Protein AF-A0A142XTY5-F1 (afdb_monomer_lite)

pLDDT: mean 83.71, std 14.85, range [37.25, 96.56]

Radius of gyration: 30.14 Å; chains: 1; bounding box: 58×38×117 Å

Foldseek 3Di:
DDDDDDDDDDDDDDPPPDDDDFDAKDKDWDAEEEAEAPDKDKTAIDIPAQAKDKDWDPFKDWDQPNNNRMIIIHGGFAKTKMWMWGDDPNRIHDIDIYIYGYHPHDHPPPPVLLVQLVVLLVVADDDPVLLLVLLLLLLVLLLVLLVVLVPPVQFWPVSSVVVSVVSSQVSSVHCRGSVSNVVSLVVVLVVLDPDTTSDPSSSVVSSVSSNVSSVSSVVD

Sequence (220 aa):
MRLVLASFLLLAPTFAAAQDPPAVPTIKLPPPQKTPAGKLGKLKVETTSKYVRWIAPPGLDIDPTDNGRTLYYSGLPGTYELVAYTAAGDVPSEPARTTVTIGDGTPVPVNAIRTKILDALKGATGTPEEKAVWVKDLAALYRAAKKTCADKSLTTTDQLKAKLREAATALLDGDEPLKEVRQVVAGELAALFTGDQLTDANRDAAAALFVKLATILEGM

Secondary structure (DSSP, 8-state):
------------------PPPPPPP-EEPPPPEEE-TTS-EEEE-EESSS-EEEE--TTEEEEEETTTTEEEEEESSEEEEEEEEEEETTEEPPPEEEEEEETT-------HHHHHHHHHHHHS-S-HHHHHHHHHHHHHHHHHHHHHHT-TT--BHHHHHHHHHHHHHHHTTSSSTTHHHHHHHHHHHHHH-SSSB--HHHHHHHHHHHHHHHHHHHT-

Structure (mmCIF, N/CA/C/O backbone):
data_AF-A0A142XTY5-F1
#
_entry.id   AF-A0A142XTY5-F1
#
loop_
_atom_site.group_PDB
_atom_site.id
_atom_site.type_symbol
_atom_site.label_atom_id
_atom_site.label_alt_id
_atom_site.label_comp_id
_atom_site.label_asym_id
_atom_site.label_entity_id
_atom_site.label_seq_id
_atom_site.pdbx_PDB_ins_code
_atom_site.Cartn_x
_atom_site.Cartn_y
_atom_site.Cartn_z
_atom_site.occupancy
_atom_site.B_iso_or_equiv
_atom_site.auth_seq_id
_atom_site.auth_comp_id
_atom_site.auth_asym_id
_atom_site.auth_atom_id
_atom_site.pdbx_PDB_model_num
ATOM 1 N N . MET A 1 1 ? 37.376 -24.789 -94.194 1.00 38.91 1 MET A N 1
ATOM 2 C CA . MET A 1 1 ? 38.281 -24.263 -93.146 1.00 38.91 1 MET A CA 1
ATOM 3 C C . MET A 1 1 ? 37.412 -23.467 -92.173 1.00 38.91 1 MET A C 1
ATOM 5 O O . MET A 1 1 ? 36.815 -22.504 -92.619 1.00 38.91 1 MET A O 1
ATOM 9 N N . ARG A 1 2 ? 36.978 -24.102 -91.067 1.00 37.91 2 ARG A N 1
ATOM 10 C CA . ARG A 1 2 ? 37.208 -23.698 -89.652 1.00 37.91 2 ARG A CA 1
ATOM 11 C C . ARG A 1 2 ? 36.800 -22.237 -89.369 1.00 37.91 2 ARG A C 1
ATOM 13 O O . ARG A 1 2 ? 37.366 -21.344 -89.972 1.00 37.91 2 ARG A O 1
ATOM 20 N N . LEU A 1 3 ? 35.852 -21.944 -88.476 1.00 37.25 3 LEU A N 1
ATOM 21 C CA . LEU A 1 3 ? 35.974 -22.155 -87.027 1.00 37.25 3 LEU A CA 1
ATOM 22 C C . LEU A 1 3 ? 34.581 -22.078 -86.349 1.00 37.25 3 LEU A C 1
ATOM 24 O O . LEU A 1 3 ? 33.854 -21.113 -86.566 1.00 37.25 3 LEU A O 1
ATOM 28 N N . VAL A 1 4 ? 34.222 -23.068 -85.524 1.00 42.31 4 VAL A N 1
ATOM 29 C CA . VAL A 1 4 ? 33.059 -23.029 -84.613 1.00 42.31 4 VAL A CA 1
ATOM 30 C C . VAL A 1 4 ? 33.592 -22.677 -83.226 1.00 42.31 4 VAL A C 1
ATOM 32 O O . VAL A 1 4 ? 34.461 -23.381 -82.713 1.00 42.31 4 VAL A O 1
ATOM 35 N N . LEU A 1 5 ? 33.119 -21.571 -82.650 1.00 43.12 5 LEU A N 1
ATOM 36 C CA . LEU A 1 5 ? 33.527 -21.075 -81.336 1.00 43.12 5 LEU A CA 1
ATOM 37 C C . LEU A 1 5 ? 32.600 -21.680 -80.268 1.00 43.12 5 LEU A C 1
ATOM 39 O O . LEU A 1 5 ? 31.430 -21.317 -80.176 1.00 43.12 5 LEU A O 1
ATOM 43 N N . ALA A 1 6 ? 33.107 -22.644 -79.499 1.00 46.25 6 ALA A N 1
ATOM 44 C CA . ALA A 1 6 ? 32.394 -23.256 -78.384 1.00 46.25 6 ALA A CA 1
ATOM 45 C C . ALA A 1 6 ? 32.617 -22.431 -77.105 1.00 46.25 6 ALA A C 1
ATOM 47 O O . ALA A 1 6 ? 33.705 -22.448 -76.530 1.00 46.25 6 ALA A O 1
ATOM 48 N N . SER A 1 7 ? 31.587 -21.705 -76.666 1.00 53.38 7 SER A N 1
ATOM 49 C CA . SER A 1 7 ? 31.558 -21.033 -75.364 1.00 53.38 7 SER A CA 1
ATOM 50 C C . SER A 1 7 ? 31.342 -22.060 -74.253 1.00 53.38 7 SER A C 1
ATOM 52 O O . SER A 1 7 ? 30.253 -22.606 -74.096 1.00 53.38 7 SER A O 1
ATOM 54 N N . PHE A 1 8 ? 32.398 -22.327 -73.487 1.00 44.47 8 PHE A N 1
ATOM 55 C CA . PHE A 1 8 ? 32.377 -23.177 -72.300 1.00 44.47 8 PHE A CA 1
ATOM 56 C C . PHE A 1 8 ? 31.927 -22.332 -71.096 1.00 44.47 8 PHE A C 1
ATOM 58 O O . PHE A 1 8 ? 32.680 -21.496 -70.597 1.00 44.47 8 PHE A O 1
ATOM 65 N N . LEU A 1 9 ? 30.678 -22.509 -70.657 1.00 48.69 9 LEU A N 1
ATOM 66 C CA . LEU A 1 9 ? 30.134 -21.868 -69.460 1.00 48.69 9 LEU A CA 1
ATOM 67 C C . LEU A 1 9 ? 30.615 -22.653 -68.224 1.00 48.69 9 LEU A C 1
ATOM 69 O O . LEU A 1 9 ? 30.135 -23.752 -67.952 1.00 48.69 9 LEU A O 1
ATOM 73 N N . LEU A 1 10 ? 31.601 -22.116 -67.504 1.00 47.12 10 LEU A N 1
ATOM 74 C CA . LEU A 1 10 ? 32.100 -22.674 -66.243 1.00 47.12 10 LEU A CA 1
ATOM 75 C C . LEU A 1 10 ? 31.077 -22.428 -65.123 1.00 47.12 10 LEU A C 1
ATOM 77 O O . LEU A 1 10 ? 30.910 -21.305 -64.652 1.00 47.12 10 LEU A O 1
ATOM 81 N N . LEU A 1 11 ? 30.397 -23.494 -64.698 1.00 49.03 11 LEU A N 1
ATOM 82 C CA . LEU A 1 11 ? 29.526 -23.516 -63.525 1.00 49.03 11 LEU A CA 1
ATOM 83 C C . LEU A 1 11 ? 30.403 -23.693 -62.271 1.00 49.03 11 LEU A C 1
ATOM 85 O O . LEU A 1 11 ? 30.972 -24.762 -62.058 1.00 49.03 11 LEU A O 1
ATOM 89 N N . ALA A 1 12 ? 30.559 -22.644 -61.462 1.00 46.94 12 ALA A N 1
ATOM 90 C CA . ALA A 1 12 ? 31.274 -22.734 -60.189 1.00 46.94 12 ALA A CA 1
ATOM 91 C C . ALA A 1 12 ? 30.363 -23.338 -59.098 1.00 46.94 12 ALA A C 1
ATOM 93 O O . ALA A 1 12 ? 29.215 -22.904 -58.969 1.00 46.94 12 ALA A O 1
ATOM 94 N N . PRO A 1 13 ? 30.837 -24.302 -58.285 1.00 50.41 13 PRO A N 1
ATOM 95 C CA . PRO A 1 13 ? 30.075 -24.821 -57.157 1.00 50.41 13 PRO A CA 1
ATOM 96 C C . PRO A 1 13 ? 29.997 -23.770 -56.043 1.00 50.41 13 PRO A C 1
ATOM 98 O O . PRO A 1 13 ? 31.011 -23.324 -55.505 1.00 50.41 13 PRO A O 1
ATOM 101 N N . THR A 1 14 ? 28.778 -23.371 -55.686 1.00 55.00 14 THR A N 1
ATOM 102 C CA . THR A 1 14 ? 28.509 -22.544 -54.509 1.00 55.00 14 THR A CA 1
ATOM 103 C C . THR A 1 14 ? 28.712 -23.409 -53.265 1.00 55.00 14 THR A C 1
ATOM 105 O O . THR A 1 14 ? 27.867 -24.233 -52.925 1.00 55.00 14 THR A O 1
ATOM 108 N N . PHE A 1 15 ? 29.854 -23.262 -52.594 1.00 47.50 15 PHE A N 1
ATOM 109 C CA . PHE A 1 15 ? 30.048 -23.832 -51.264 1.00 47.50 15 PHE A CA 1
ATOM 110 C C . PHE A 1 15 ? 29.148 -23.077 -50.279 1.00 47.50 15 PHE A C 1
ATOM 112 O O . PHE A 1 15 ? 29.416 -21.926 -49.936 1.00 47.50 15 PHE A O 1
ATOM 119 N N . ALA A 1 16 ? 28.068 -23.719 -49.836 1.00 46.19 16 ALA A N 1
ATOM 120 C CA . ALA A 1 16 ? 27.336 -23.294 -48.653 1.00 46.19 16 ALA A CA 1
ATOM 121 C C . ALA A 1 16 ? 28.255 -23.511 -47.444 1.00 46.19 16 ALA A C 1
ATOM 123 O O . ALA A 1 16 ? 28.493 -24.647 -47.033 1.00 46.19 16 ALA A O 1
ATOM 124 N N . ALA A 1 17 ? 28.825 -22.428 -46.915 1.00 48.00 17 ALA A N 1
ATOM 125 C CA . ALA A 1 17 ? 29.515 -22.469 -45.636 1.00 48.00 17 ALA A CA 1
ATOM 126 C C . ALA A 1 17 ? 28.516 -22.958 -44.579 1.00 48.00 17 ALA A C 1
ATOM 128 O O . ALA A 1 17 ? 27.485 -22.320 -44.360 1.00 48.00 17 ALA A O 1
ATOM 129 N N . ALA A 1 18 ? 28.801 -24.108 -43.966 1.00 46.88 18 ALA A N 1
ATOM 130 C CA . ALA A 1 18 ? 28.101 -24.554 -42.775 1.00 46.88 18 ALA A CA 1
ATOM 131 C C . ALA A 1 18 ? 28.235 -23.441 -41.728 1.00 46.88 18 ALA A C 1
ATOM 133 O O . ALA A 1 18 ? 29.343 -23.133 -41.292 1.00 46.88 18 ALA A O 1
ATOM 134 N N . GLN A 1 19 ? 27.127 -22.775 -41.401 1.00 48.62 19 GLN A N 1
ATOM 135 C CA . GLN A 1 19 ? 27.104 -21.832 -40.293 1.00 48.62 19 GLN A CA 1
ATOM 136 C C . GLN A 1 19 ? 27.341 -22.641 -39.020 1.00 48.62 19 GLN A C 1
ATOM 138 O O . GLN A 1 19 ? 26.589 -23.578 -38.743 1.00 48.62 19 GLN A O 1
ATOM 143 N N . ASP A 1 20 ? 28.401 -22.307 -38.282 1.00 52.53 20 ASP A N 1
ATOM 144 C CA . ASP A 1 20 ? 28.617 -22.834 -36.938 1.00 52.53 20 ASP A CA 1
ATOM 145 C C . ASP A 1 20 ? 27.315 -22.692 -36.127 1.00 52.53 20 ASP A C 1
ATOM 147 O O . ASP A 1 20 ? 26.636 -21.661 -36.245 1.00 52.53 20 ASP A O 1
ATOM 151 N N . PRO A 1 21 ? 26.924 -23.705 -35.329 1.00 54.22 21 PRO A N 1
ATOM 152 C CA . PRO A 1 21 ? 25.724 -23.619 -34.508 1.00 54.22 21 PRO A CA 1
ATOM 153 C C . PRO A 1 21 ? 25.777 -22.338 -33.659 1.00 54.22 21 PRO A C 1
ATOM 155 O O . PRO A 1 21 ? 26.836 -22.031 -33.099 1.00 54.22 21 PRO A O 1
ATOM 158 N N . PRO A 1 22 ? 24.673 -21.570 -33.572 1.00 56.19 22 PRO A N 1
ATOM 159 C CA . PRO A 1 22 ? 24.669 -20.287 -32.885 1.00 56.19 22 PRO A CA 1
ATOM 160 C C . PRO A 1 22 ? 25.149 -20.484 -31.448 1.00 56.19 22 PRO A C 1
ATOM 162 O O . PRO A 1 22 ? 24.570 -21.257 -30.683 1.00 56.19 22 PRO A O 1
ATOM 165 N N . ALA A 1 23 ? 26.251 -19.818 -31.100 1.00 62.31 23 ALA A N 1
ATOM 166 C CA . ALA A 1 23 ? 26.834 -19.902 -29.772 1.00 62.31 23 ALA A CA 1
ATOM 167 C C . ALA A 1 23 ? 25.786 -19.490 -28.730 1.00 62.31 23 ALA A C 1
ATOM 169 O O . ALA A 1 23 ? 25.234 -18.390 -28.805 1.00 62.31 23 ALA A O 1
ATOM 170 N N . VAL A 1 24 ? 25.514 -20.374 -27.764 1.00 66.56 24 VAL A N 1
ATOM 171 C CA . VAL A 1 24 ? 24.550 -20.114 -26.688 1.00 66.56 24 VAL A CA 1
ATOM 172 C C . VAL A 1 24 ? 24.977 -18.841 -25.946 1.00 66.56 24 VAL A C 1
ATOM 174 O O . VAL A 1 24 ? 26.098 -18.790 -25.425 1.00 66.56 24 VAL A O 1
ATOM 177 N N . PRO A 1 25 ? 24.130 -17.797 -25.898 1.00 76.25 25 PRO A N 1
ATOM 178 C CA . PRO A 1 25 ? 24.492 -16.545 -25.260 1.00 76.25 25 PRO A CA 1
ATOM 179 C C . PRO A 1 25 ? 24.656 -16.744 -23.757 1.00 76.25 25 PRO A C 1
ATOM 181 O O . PRO A 1 25 ? 23.769 -17.242 -23.066 1.00 76.25 25 PRO A O 1
ATOM 184 N N . THR A 1 26 ? 25.804 -16.318 -23.245 1.00 81.88 26 THR A N 1
ATOM 185 C CA . THR A 1 26 ? 26.153 -16.414 -21.827 1.00 81.88 26 THR A CA 1
ATOM 186 C C . THR A 1 26 ? 26.135 -15.039 -21.174 1.00 81.88 26 THR A C 1
ATOM 188 O O . THR A 1 26 ? 26.553 -14.033 -21.761 1.00 81.88 26 THR A O 1
ATOM 191 N N . ILE A 1 27 ? 25.650 -14.998 -19.936 1.00 86.19 27 ILE A N 1
ATOM 192 C CA . ILE A 1 27 ? 25.637 -13.811 -19.087 1.00 86.19 27 ILE A CA 1
ATOM 193 C C . ILE A 1 27 ? 26.136 -14.190 -17.693 1.00 86.19 27 ILE A C 1
ATOM 195 O O . ILE A 1 27 ? 25.648 -15.133 -17.075 1.00 86.19 27 ILE A O 1
ATOM 199 N N . LYS A 1 28 ? 27.144 -13.468 -17.207 1.00 85.81 28 LYS A N 1
ATOM 200 C CA . LYS A 1 28 ? 27.714 -13.626 -15.872 1.00 85.81 28 LYS A CA 1
ATOM 201 C C . LYS A 1 28 ? 27.603 -12.307 -15.133 1.00 85.81 28 LYS A C 1
ATOM 203 O O . LYS A 1 28 ? 28.169 -11.291 -15.545 1.00 85.81 28 LYS A O 1
ATOM 208 N N . LEU A 1 29 ? 26.849 -12.340 -14.043 1.00 85.62 29 LEU A N 1
ATOM 209 C CA . LEU A 1 29 ? 26.719 -11.207 -13.145 1.00 85.62 29 LEU A CA 1
ATOM 210 C C . LEU A 1 29 ? 27.817 -11.244 -12.079 1.00 85.62 29 LEU A C 1
ATOM 212 O O . LEU A 1 29 ? 28.237 -12.328 -11.666 1.00 85.62 29 LEU A O 1
ATOM 216 N N . PRO A 1 30 ? 28.277 -10.072 -11.620 1.00 84.31 30 PRO A N 1
ATOM 217 C CA . PRO A 1 30 ? 29.198 -9.986 -10.498 1.00 84.31 30 PRO A CA 1
ATOM 218 C C . PRO A 1 30 ? 28.531 -10.495 -9.203 1.00 84.31 30 PRO A C 1
ATOM 220 O O . PRO A 1 30 ? 27.295 -10.526 -9.107 1.00 84.31 30 PRO A O 1
ATOM 223 N N . PRO A 1 31 ? 29.339 -10.889 -8.201 1.00 81.56 31 PRO A N 1
ATOM 224 C CA . PRO A 1 31 ? 28.837 -11.341 -6.907 1.00 81.56 31 PRO A CA 1
ATOM 225 C C . PRO A 1 31 ? 28.057 -10.231 -6.180 1.00 81.56 31 PRO A C 1
ATOM 227 O O . PRO A 1 31 ? 28.172 -9.060 -6.552 1.00 81.56 31 PRO A O 1
ATOM 230 N N . PRO A 1 32 ? 27.289 -10.577 -5.127 1.00 82.88 32 PRO A N 1
ATOM 231 C CA . PRO A 1 32 ? 26.496 -9.606 -4.387 1.00 82.88 32 PRO A CA 1
ATOM 232 C C . PRO A 1 32 ? 27.316 -8.395 -3.929 1.00 82.88 32 PRO A C 1
ATOM 234 O O . PRO A 1 32 ? 28.381 -8.548 -3.327 1.00 82.88 32 PRO A O 1
ATOM 237 N N . GLN A 1 33 ? 26.817 -7.189 -4.205 1.00 84.12 33 GLN A N 1
ATOM 238 C CA . GLN A 1 33 ? 27.557 -5.944 -3.991 1.00 84.12 33 GLN A CA 1
ATOM 239 C C . GLN A 1 33 ? 26.891 -5.076 -2.923 1.00 84.12 33 GLN A C 1
ATOM 241 O O . GLN A 1 33 ? 25.678 -4.872 -2.937 1.00 84.12 33 GLN A O 1
ATOM 246 N N . LYS A 1 34 ? 27.697 -4.521 -2.009 1.00 86.50 34 LYS A N 1
ATOM 247 C CA . LYS A 1 34 ? 27.246 -3.535 -1.018 1.00 86.50 34 LYS A CA 1
ATOM 248 C C . LYS A 1 34 ? 27.612 -2.123 -1.481 1.00 86.50 34 LYS A C 1
ATOM 250 O O . LYS A 1 34 ? 28.749 -1.863 -1.867 1.00 86.50 34 LYS A O 1
ATOM 255 N N . THR A 1 35 ? 26.660 -1.203 -1.419 1.00 86.44 35 THR A N 1
ATOM 256 C CA . THR A 1 35 ? 26.824 0.210 -1.775 1.00 86.44 35 THR A CA 1
ATOM 257 C C . THR A 1 35 ? 26.354 1.075 -0.613 1.00 86.44 35 THR A C 1
ATOM 259 O O . THR A 1 35 ? 25.284 0.816 -0.078 1.00 86.44 35 THR A O 1
ATOM 262 N N . PRO A 1 36 ? 27.105 2.100 -0.184 1.00 82.50 36 PRO A N 1
ATOM 263 C CA . PRO A 1 36 ? 26.635 3.009 0.858 1.00 82.50 36 PRO A CA 1
ATOM 264 C C . PRO A 1 36 ? 25.339 3.729 0.461 1.00 82.50 36 PRO A C 1
ATOM 266 O O . PRO A 1 36 ? 25.129 4.045 -0.711 1.00 82.50 36 PRO A O 1
ATOM 269 N N . ALA A 1 37 ? 24.482 4.025 1.440 1.00 80.25 37 ALA A N 1
ATOM 270 C CA . ALA A 1 37 ? 23.273 4.808 1.199 1.00 80.25 37 ALA A CA 1
ATOM 271 C C . ALA A 1 37 ? 23.622 6.198 0.634 1.00 80.25 37 ALA A C 1
ATOM 273 O O . ALA A 1 37 ? 24.596 6.824 1.056 1.00 80.25 37 ALA A O 1
ATOM 274 N N . GLY A 1 38 ? 22.842 6.670 -0.342 1.00 76.62 38 GLY A N 1
ATOM 275 C CA . GLY A 1 38 ? 23.079 7.957 -1.008 1.00 76.62 38 GLY A CA 1
ATOM 276 C C . GLY A 1 38 ? 24.268 7.975 -1.978 1.00 76.62 38 GLY A C 1
ATOM 277 O O . GLY A 1 38 ? 24.668 9.046 -2.433 1.00 76.62 38 GLY A O 1
ATOM 278 N N . LYS A 1 39 ? 24.856 6.816 -2.302 1.00 86.38 39 LYS A N 1
ATOM 279 C CA . LYS A 1 39 ? 25.870 6.678 -3.354 1.00 86.38 39 LYS A CA 1
ATOM 280 C C . LYS A 1 39 ? 25.315 5.895 -4.535 1.00 86.38 39 LYS A C 1
ATOM 282 O O . LYS A 1 39 ? 24.526 4.971 -4.364 1.00 86.38 39 LYS A O 1
ATOM 287 N N . LEU A 1 40 ? 25.773 6.264 -5.728 1.00 88.25 40 LEU A N 1
ATOM 288 C CA . LEU A 1 40 ? 25.471 5.534 -6.950 1.00 88.25 40 LEU A CA 1
ATOM 289 C C . LEU A 1 40 ? 26.283 4.235 -6.974 1.00 88.25 40 LEU A C 1
ATOM 291 O O . LEU A 1 40 ? 27.513 4.255 -6.877 1.00 88.25 40 LEU A O 1
ATOM 295 N N . GLY A 1 41 ? 25.591 3.109 -7.085 1.00 89.50 41 GLY A N 1
ATOM 296 C CA . GLY A 1 41 ? 26.191 1.807 -7.312 1.00 89.50 41 GLY A CA 1
ATOM 297 C C . GLY A 1 41 ? 26.488 1.590 -8.792 1.00 89.50 41 GLY A C 1
ATOM 298 O O . GLY A 1 41 ? 25.833 2.159 -9.664 1.00 89.50 41 GLY A O 1
ATOM 299 N N . LYS A 1 42 ? 27.491 0.760 -9.081 1.00 92.88 42 LYS A N 1
ATOM 300 C CA . LYS A 1 42 ? 27.864 0.361 -10.441 1.00 92.88 42 LYS A CA 1
ATOM 301 C C . LYS A 1 42 ? 28.066 -1.147 -10.486 1.00 92.88 42 LYS A C 1
ATOM 303 O O . LYS A 1 42 ? 28.854 -1.664 -9.698 1.00 92.88 42 LYS A O 1
ATOM 308 N N . LEU A 1 43 ? 27.409 -1.817 -11.427 1.00 91.31 43 LEU A N 1
ATOM 309 C CA . LEU A 1 43 ? 27.640 -3.215 -11.786 1.00 91.31 43 LEU A CA 1
ATOM 310 C C . LEU A 1 43 ? 28.133 -3.289 -13.227 1.00 91.31 43 LEU A C 1
ATOM 312 O O . LEU A 1 43 ? 27.660 -2.559 -14.098 1.00 91.31 43 LEU A O 1
ATOM 316 N N . LYS A 1 44 ? 29.071 -4.197 -13.484 1.00 91.31 44 LYS A N 1
ATOM 317 C CA . LYS A 1 44 ? 29.539 -4.519 -14.830 1.00 91.31 44 LYS A CA 1
ATOM 318 C C . LYS A 1 44 ? 29.317 -6.001 -15.082 1.00 91.31 44 LYS A C 1
ATOM 320 O O . LYS A 1 44 ? 29.671 -6.820 -14.241 1.00 91.31 44 LYS A O 1
ATOM 325 N N . VAL A 1 45 ? 28.727 -6.315 -16.225 1.00 89.94 45 VAL A N 1
ATOM 326 C CA . VAL A 1 45 ? 28.332 -7.669 -16.610 1.00 89.94 45 VAL A CA 1
ATOM 327 C C . VAL A 1 45 ? 29.281 -8.205 -17.660 1.00 89.94 45 VAL A C 1
ATOM 329 O O . VAL A 1 45 ? 29.635 -7.507 -18.611 1.00 89.94 45 VAL A O 1
ATOM 332 N N . GLU A 1 46 ? 29.660 -9.467 -17.504 1.00 87.81 46 GLU A N 1
ATOM 333 C CA . GLU A 1 46 ? 30.379 -10.205 -18.530 1.00 87.81 46 GLU A CA 1
ATOM 334 C C . GLU A 1 46 ? 29.364 -10.950 -19.395 1.00 87.81 46 GLU A C 1
ATOM 336 O O . GLU A 1 46 ? 28.606 -11.793 -18.917 1.00 87.81 46 GLU A O 1
ATOM 341 N N . THR A 1 47 ? 29.320 -10.629 -20.685 1.00 86.56 47 THR A N 1
ATOM 342 C CA . THR A 1 47 ? 28.443 -11.311 -21.635 1.00 86.56 47 THR A CA 1
ATOM 343 C C . THR A 1 47 ? 29.096 -11.424 -23.003 1.00 86.56 47 THR A C 1
ATOM 345 O O . THR A 1 47 ? 29.874 -10.563 -23.416 1.00 86.56 47 THR A O 1
ATOM 348 N N . THR A 1 48 ? 28.748 -12.488 -23.719 1.00 80.62 48 THR A N 1
ATOM 349 C CA . THR A 1 48 ? 29.112 -12.713 -25.125 1.00 80.62 48 THR A CA 1
ATOM 350 C C . THR A 1 48 ? 28.227 -11.933 -26.101 1.00 80.62 48 THR A C 1
ATOM 352 O O . THR A 1 48 ? 28.549 -11.825 -27.281 1.00 80.62 48 THR A O 1
ATOM 355 N N . SER A 1 49 ? 27.133 -11.343 -25.619 1.00 81.81 49 SER A N 1
ATOM 356 C CA . SER A 1 49 ? 26.097 -10.726 -26.448 1.00 81.81 49 SER A CA 1
ATOM 357 C C . SER A 1 49 ? 26.192 -9.200 -26.498 1.00 81.81 49 SER A C 1
ATOM 359 O O . SER A 1 49 ? 26.816 -8.557 -25.649 1.00 81.81 49 SER A O 1
ATOM 361 N N . LYS A 1 50 ? 25.578 -8.590 -27.519 1.00 83.81 50 LYS A N 1
ATOM 362 C CA . LYS A 1 50 ? 25.656 -7.137 -27.762 1.00 83.81 50 LYS A CA 1
ATOM 363 C C . LYS A 1 50 ? 24.815 -6.308 -26.786 1.00 83.81 50 LYS A C 1
ATOM 365 O O . LYS A 1 50 ? 25.229 -5.206 -26.447 1.00 83.81 50 LYS A O 1
ATOM 370 N N . TYR A 1 51 ? 23.680 -6.837 -26.334 1.00 85.75 51 TYR A N 1
ATOM 371 C CA . TYR A 1 51 ? 22.723 -6.121 -25.490 1.00 85.75 51 TYR A CA 1
ATOM 372 C C . TYR A 1 51 ? 22.415 -6.905 -24.223 1.00 85.75 51 TYR A C 1
ATOM 374 O O . TYR A 1 51 ? 22.227 -8.115 -24.281 1.00 85.75 51 TYR A O 1
ATOM 382 N N . VAL A 1 52 ? 22.301 -6.222 -23.092 1.00 90.31 52 VAL A N 1
ATOM 383 C CA . VAL A 1 52 ? 21.805 -6.797 -21.838 1.00 90.31 52 VAL A CA 1
ATOM 384 C C . VAL A 1 52 ? 20.587 -6.002 -21.413 1.00 90.31 52 VAL A C 1
ATOM 386 O O . VAL A 1 52 ? 20.593 -4.771 -21.444 1.00 90.31 52 VAL A O 1
ATOM 389 N N . ARG A 1 53 ? 19.534 -6.702 -21.006 1.00 91.94 53 ARG A N 1
ATOM 390 C CA . ARG A 1 53 ? 18.334 -6.075 -20.471 1.00 91.94 53 ARG A CA 1
ATOM 391 C C . ARG A 1 53 ? 18.182 -6.427 -19.003 1.00 91.94 53 ARG A C 1
ATOM 393 O O . ARG A 1 53 ? 18.406 -7.566 -18.601 1.00 91.94 53 ARG A O 1
ATOM 400 N N . TRP A 1 54 ? 17.804 -5.420 -18.228 1.00 91.50 54 TRP A N 1
ATOM 401 C CA . TRP A 1 54 ? 17.686 -5.500 -16.781 1.00 91.50 54 TRP A CA 1
ATOM 402 C C . TRP A 1 54 ? 16.235 -5.404 -16.342 1.00 91.50 54 TRP A C 1
ATOM 404 O O . TRP A 1 54 ? 15.440 -4.674 -16.937 1.00 91.50 54 TRP A O 1
ATOM 414 N N . ILE A 1 55 ? 15.915 -6.126 -15.276 1.00 88.19 55 ILE A N 1
ATOM 415 C CA . ILE A 1 55 ? 14.681 -5.987 -14.512 1.00 88.19 55 ILE A CA 1
ATOM 416 C C . ILE A 1 55 ? 15.087 -5.627 -13.089 1.00 88.19 55 ILE A C 1
ATOM 418 O O . ILE A 1 55 ? 15.846 -6.360 -12.448 1.00 88.19 55 ILE A O 1
ATOM 422 N N . ALA A 1 56 ? 14.571 -4.494 -12.619 1.00 85.19 56 ALA A N 1
ATOM 423 C CA . ALA A 1 56 ? 14.730 -4.039 -11.251 1.00 85.19 56 ALA A CA 1
ATOM 424 C C . ALA A 1 56 ? 13.414 -4.181 -10.472 1.00 85.19 56 ALA A C 1
ATOM 426 O O . ALA A 1 56 ? 12.332 -4.010 -11.045 1.00 85.19 56 ALA A O 1
ATOM 427 N N . PRO A 1 57 ? 13.492 -4.484 -9.167 1.00 80.19 57 PRO A N 1
ATOM 428 C CA . PRO A 1 57 ? 12.347 -4.459 -8.275 1.00 80.19 57 PRO A CA 1
ATOM 429 C C . PRO A 1 57 ? 11.925 -3.006 -7.991 1.00 80.19 57 PRO A C 1
ATOM 431 O O . PRO A 1 57 ? 12.726 -2.080 -8.138 1.00 80.19 57 PRO A O 1
ATOM 434 N N . PRO A 1 58 ? 10.679 -2.778 -7.546 1.00 74.88 58 PRO A N 1
ATOM 435 C CA . PRO A 1 58 ? 10.211 -1.439 -7.206 1.00 74.88 58 PRO A CA 1
ATOM 436 C C . PRO A 1 58 ? 11.046 -0.814 -6.078 1.00 74.88 58 PRO A C 1
ATOM 438 O O . PRO A 1 58 ? 11.377 -1.473 -5.092 1.00 74.88 58 PRO A O 1
AT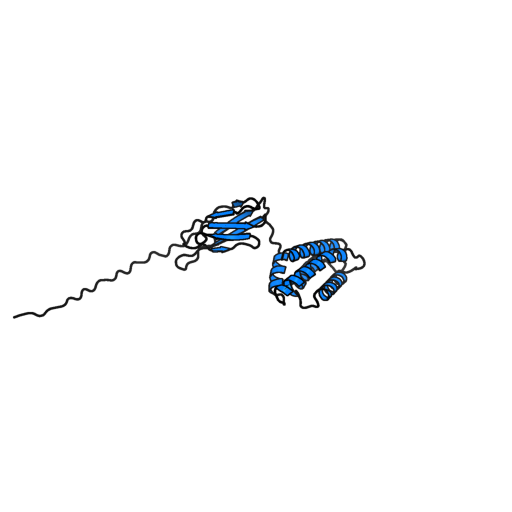OM 441 N N . GLY A 1 59 ? 11.341 0.482 -6.203 1.00 75.56 59 GLY A N 1
ATOM 442 C CA . GLY A 1 59 ? 12.149 1.231 -5.233 1.00 75.56 59 GLY A CA 1
ATOM 443 C C . GLY A 1 59 ? 13.662 1.167 -5.469 1.00 75.56 59 GLY A C 1
ATOM 444 O O . GLY A 1 59 ? 14.412 1.649 -4.618 1.00 75.56 59 GLY A O 1
ATOM 445 N N . LEU A 1 60 ? 14.092 0.587 -6.594 1.00 83.94 60 LEU A N 1
ATOM 446 C CA . LEU A 1 60 ? 15.455 0.665 -7.106 1.00 83.94 60 LEU A CA 1
ATOM 447 C C . LEU A 1 60 ? 15.436 1.320 -8.491 1.00 83.94 60 LEU A C 1
ATOM 449 O O . LEU A 1 60 ? 14.891 0.759 -9.441 1.00 83.94 60 LEU A O 1
ATOM 453 N N . ASP A 1 61 ? 16.060 2.485 -8.599 1.00 88.50 61 ASP A N 1
ATOM 454 C CA . ASP A 1 61 ? 16.279 3.157 -9.872 1.00 88.50 61 ASP A CA 1
ATOM 455 C C . ASP A 1 61 ? 17.502 2.551 -10.556 1.00 88.50 61 ASP A C 1
ATOM 457 O O . ASP A 1 61 ? 18.552 2.357 -9.931 1.00 88.50 61 ASP A O 1
ATOM 461 N N . ILE A 1 62 ? 17.361 2.252 -11.846 1.00 92.00 62 ILE A N 1
ATOM 462 C CA . ILE A 1 62 ? 18.425 1.680 -12.664 1.00 92.00 62 ILE A CA 1
ATOM 463 C C . ILE A 1 62 ? 18.643 2.488 -13.938 1.00 92.00 62 ILE A C 1
ATOM 465 O O . ILE A 1 62 ? 17.693 2.903 -14.596 1.00 92.00 62 ILE A O 1
ATOM 469 N N . ASP A 1 63 ? 19.909 2.649 -14.308 1.00 93.31 63 ASP A N 1
ATOM 470 C CA . ASP A 1 63 ? 20.332 3.297 -15.544 1.00 93.31 63 ASP A CA 1
ATOM 471 C C . ASP A 1 63 ? 21.345 2.400 -16.286 1.00 93.31 63 ASP A C 1
ATOM 473 O O . ASP A 1 63 ? 22.539 2.359 -15.945 1.00 93.31 63 ASP A O 1
ATOM 477 N N . PRO A 1 64 ? 20.872 1.576 -17.240 1.00 92.62 64 PRO A N 1
ATOM 478 C CA . PRO A 1 64 ? 21.729 0.722 -18.048 1.00 92.62 64 PRO A CA 1
ATOM 479 C C . PRO A 1 64 ? 22.460 1.528 -19.133 1.00 92.62 64 PRO A C 1
ATOM 481 O O . PRO A 1 64 ? 21.857 2.139 -20.009 1.00 92.62 64 PRO A O 1
ATOM 484 N N . THR A 1 65 ? 23.787 1.432 -19.141 1.00 92.00 65 THR A N 1
ATOM 485 C CA . THR A 1 65 ? 24.701 2.064 -20.105 1.00 92.00 65 THR A CA 1
ATOM 486 C C . THR A 1 65 ? 25.544 1.007 -20.824 1.00 92.00 65 THR A C 1
ATOM 488 O O . THR A 1 65 ? 25.533 -0.170 -20.454 1.00 92.00 65 THR A O 1
ATOM 491 N N . ASP A 1 66 ? 26.256 1.395 -21.888 1.00 90.81 66 ASP A N 1
ATOM 492 C CA . ASP A 1 66 ? 27.058 0.467 -22.707 1.00 90.81 66 ASP A CA 1
ATOM 493 C C . ASP A 1 66 ? 26.224 -0.732 -23.206 1.00 90.81 66 ASP A C 1
ATOM 495 O O . ASP A 1 66 ? 26.528 -1.898 -22.952 1.00 90.81 66 ASP A O 1
ATOM 499 N N . ASN A 1 67 ? 25.081 -0.435 -23.839 1.00 88.62 67 ASN A N 1
ATOM 500 C CA . ASN A 1 67 ? 24.091 -1.433 -24.273 1.00 88.62 67 ASN A CA 1
ATOM 501 C C . ASN A 1 67 ? 23.604 -2.359 -23.135 1.00 88.62 67 ASN A C 1
ATOM 503 O O . ASN A 1 67 ? 23.272 -3.522 -23.363 1.00 88.62 67 ASN A O 1
ATOM 507 N N . GLY A 1 68 ? 23.588 -1.847 -21.902 1.00 85.94 68 GLY A N 1
ATOM 508 C CA . GLY A 1 68 ? 23.195 -2.565 -20.692 1.00 85.94 68 GLY A CA 1
ATOM 509 C C . GLY A 1 68 ? 24.298 -3.405 -20.052 1.00 85.94 68 GLY A C 1
ATOM 510 O O . GLY A 1 68 ? 24.055 -4.027 -19.021 1.00 85.94 68 GLY A O 1
ATOM 511 N N . ARG A 1 69 ? 25.519 -3.422 -20.597 1.00 89.06 69 ARG A N 1
ATOM 512 C CA . ARG A 1 69 ? 26.655 -4.143 -19.992 1.00 89.06 69 ARG A CA 1
ATOM 513 C C . ARG A 1 69 ? 27.148 -3.492 -18.703 1.00 89.06 69 ARG A C 1
ATOM 515 O O . ARG A 1 69 ? 27.756 -4.164 -17.870 1.00 89.06 69 ARG A O 1
ATOM 522 N N . THR A 1 70 ? 26.884 -2.200 -18.531 1.00 90.94 70 THR A N 1
ATOM 523 C CA . THR A 1 70 ? 27.124 -1.475 -17.283 1.00 90.94 70 THR A CA 1
ATOM 524 C C . THR A 1 70 ? 25.791 -0.998 -16.725 1.00 90.94 70 THR A C 1
ATOM 526 O O . THR A 1 70 ? 25.028 -0.350 -17.429 1.00 90.94 70 THR A O 1
ATOM 529 N N . LEU A 1 71 ? 25.509 -1.295 -15.461 1.00 92.56 71 LEU A N 1
ATOM 530 C CA . LEU A 1 71 ? 24.306 -0.838 -14.772 1.00 92.56 71 LEU A CA 1
ATOM 531 C C . LEU A 1 71 ? 24.699 0.115 -13.653 1.00 92.56 71 LEU A C 1
ATOM 533 O O . LEU A 1 71 ? 25.440 -0.270 -12.745 1.00 92.56 71 LEU A O 1
ATOM 537 N N . TYR A 1 72 ? 24.174 1.331 -13.697 1.00 93.12 72 TYR A N 1
ATOM 538 C CA . TYR A 1 72 ? 24.169 2.213 -12.541 1.00 93.12 72 TYR A CA 1
ATOM 539 C C . TYR A 1 72 ? 22.868 2.022 -11.772 1.00 93.12 72 TYR A C 1
ATOM 541 O O . TYR A 1 72 ? 21.817 1.822 -12.377 1.00 93.12 72 TYR A O 1
ATOM 549 N N . TYR A 1 73 ? 22.942 2.034 -10.445 1.00 91.88 73 TYR A N 1
ATOM 550 C CA . TYR A 1 73 ? 21.762 1.865 -9.604 1.00 91.88 73 TYR A CA 1
ATOM 551 C C . TYR A 1 73 ? 21.809 2.764 -8.374 1.00 91.88 73 TYR A C 1
ATOM 553 O O . TYR A 1 73 ? 22.867 3.004 -7.786 1.00 91.88 73 TYR A O 1
ATOM 561 N N . SER A 1 74 ? 20.641 3.235 -7.965 1.00 89.56 74 SER A N 1
ATOM 562 C CA . SER A 1 74 ? 20.432 3.982 -6.730 1.00 89.56 74 SER A CA 1
ATOM 563 C C . SER A 1 74 ? 19.054 3.673 -6.173 1.00 89.56 74 SER A C 1
ATOM 565 O O . SER A 1 74 ? 18.137 3.331 -6.908 1.00 89.56 74 SER A O 1
ATOM 567 N N . GLY A 1 75 ? 18.892 3.784 -4.865 1.00 84.50 75 GLY A N 1
ATOM 568 C CA . GLY A 1 75 ? 17.622 3.486 -4.227 1.00 84.50 75 GLY A CA 1
ATOM 569 C C . GLY A 1 75 ? 17.682 3.732 -2.734 1.00 84.50 75 GLY A C 1
ATOM 570 O O . GLY A 1 75 ? 18.698 4.184 -2.192 1.00 84.50 75 GLY A O 1
ATOM 571 N N . LEU A 1 76 ? 16.573 3.428 -2.072 1.00 81.31 76 LEU A N 1
ATOM 572 C CA . LEU A 1 76 ? 16.502 3.464 -0.618 1.00 81.31 76 LEU A CA 1
ATOM 573 C C . LEU A 1 76 ? 17.429 2.395 -0.005 1.00 81.31 76 LEU A C 1
ATOM 575 O O . LEU A 1 76 ? 17.805 1.434 -0.675 1.00 81.31 76 LEU A O 1
ATOM 579 N N . PRO A 1 77 ? 17.832 2.539 1.269 1.00 80.94 77 PRO A N 1
ATOM 580 C CA . PRO A 1 77 ? 18.558 1.480 1.957 1.00 80.94 77 PRO A CA 1
ATOM 581 C C . PRO A 1 77 ? 17.756 0.171 1.967 1.00 80.94 77 PRO A C 1
ATOM 583 O O . PRO A 1 77 ? 16.588 0.158 2.354 1.00 80.94 77 PRO A O 1
ATOM 586 N N . GLY A 1 78 ? 18.383 -0.928 1.547 1.00 77.69 78 GLY A N 1
ATOM 587 C CA . GLY A 1 78 ? 17.716 -2.216 1.382 1.00 77.69 78 GLY A CA 1
ATOM 588 C C . GLY A 1 78 ? 18.493 -3.204 0.521 1.00 77.69 78 GLY A C 1
ATOM 589 O O . GLY A 1 78 ? 19.495 -2.858 -0.104 1.00 77.69 78 GLY A O 1
ATOM 590 N N . THR A 1 79 ? 18.024 -4.448 0.499 1.00 82.81 79 THR A N 1
ATOM 591 C CA . THR A 1 79 ? 18.548 -5.511 -0.368 1.00 82.81 79 THR A CA 1
ATOM 592 C C . THR A 1 79 ? 17.606 -5.722 -1.546 1.00 82.81 79 THR A C 1
ATOM 594 O O . THR A 1 79 ? 16.415 -5.955 -1.346 1.00 82.81 79 THR A O 1
ATOM 597 N N . TYR A 1 80 ? 18.147 -5.667 -2.759 1.00 85.81 80 TYR A N 1
ATOM 598 C CA . TYR A 1 80 ? 17.402 -5.757 -4.008 1.00 85.81 80 TYR A CA 1
ATOM 599 C C . TYR A 1 80 ? 17.960 -6.877 -4.885 1.00 85.81 80 TYR A C 1
ATOM 601 O O . TYR A 1 80 ? 19.174 -6.981 -5.059 1.00 85.81 80 TYR A O 1
ATOM 609 N N . GLU A 1 81 ? 17.079 -7.695 -5.457 1.00 86.81 81 GLU A N 1
ATOM 610 C CA . GLU A 1 81 ? 17.438 -8.703 -6.458 1.00 86.81 81 GLU A CA 1
ATOM 611 C C . GLU A 1 81 ? 17.322 -8.091 -7.855 1.00 86.81 81 GLU A C 1
ATOM 613 O O . GLU A 1 81 ? 16.252 -7.645 -8.258 1.00 86.81 81 GLU A O 1
ATOM 618 N N . LEU A 1 82 ? 18.422 -8.074 -8.596 1.00 88.25 82 LEU A N 1
ATOM 619 C CA . LEU A 1 82 ? 18.485 -7.653 -9.987 1.00 88.25 82 LEU A CA 1
ATOM 620 C C . LEU A 1 82 ? 18.521 -8.880 -10.890 1.00 88.25 82 LEU A C 1
ATOM 622 O O . LEU A 1 82 ? 19.2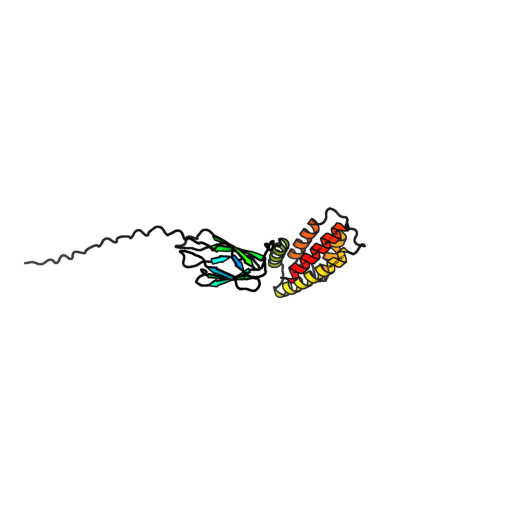91 -9.814 -10.653 1.00 88.25 82 LEU A O 1
ATOM 626 N N . VAL A 1 83 ? 17.735 -8.841 -11.963 1.00 88.56 83 VAL A N 1
ATOM 627 C CA . VAL A 1 83 ? 17.722 -9.891 -12.985 1.00 88.56 83 VAL A CA 1
ATOM 628 C C . VAL A 1 83 ? 18.209 -9.310 -14.303 1.00 88.56 83 VAL A C 1
ATOM 630 O O . VAL A 1 83 ? 17.740 -8.254 -14.732 1.00 88.56 83 VAL A O 1
ATOM 633 N N . ALA A 1 84 ? 19.131 -10.008 -14.957 1.00 91.50 84 ALA A N 1
ATOM 634 C CA . ALA A 1 84 ? 19.638 -9.651 -16.270 1.00 91.50 84 ALA A CA 1
ATOM 635 C C . ALA A 1 84 ? 19.465 -10.810 -17.249 1.00 91.50 84 ALA A C 1
ATOM 637 O O . ALA A 1 84 ? 19.689 -11.972 -16.909 1.00 91.50 84 ALA A O 1
ATOM 638 N N . TYR A 1 85 ? 19.106 -10.484 -18.483 1.00 90.06 85 TYR A N 1
ATOM 639 C CA . TYR A 1 85 ? 19.045 -11.436 -19.587 1.00 90.06 85 TYR A CA 1
ATOM 640 C C . TYR A 1 85 ? 19.633 -10.818 -20.847 1.00 90.06 85 TYR A C 1
ATOM 642 O O . TYR A 1 85 ? 19.715 -9.595 -21.006 1.00 90.06 85 TYR A O 1
ATOM 650 N N . THR A 1 86 ? 20.061 -11.683 -21.753 1.00 89.88 86 THR A N 1
ATOM 651 C CA . THR A 1 86 ? 20.594 -11.292 -23.050 1.00 89.88 86 THR A CA 1
ATOM 652 C C . THR A 1 86 ? 20.071 -12.223 -24.144 1.00 89.88 86 THR A C 1
ATOM 654 O O . THR A 1 86 ? 19.362 -13.181 -23.854 1.00 89.88 86 THR A O 1
ATOM 657 N N . ALA A 1 87 ? 20.366 -11.920 -25.403 1.00 85.31 87 ALA A N 1
ATOM 658 C CA . ALA A 1 87 ? 20.023 -12.761 -26.539 1.00 85.31 87 ALA A CA 1
ATOM 659 C C . ALA A 1 87 ? 21.100 -12.656 -27.627 1.00 85.31 87 ALA A C 1
ATOM 661 O O . ALA A 1 87 ? 21.649 -11.574 -27.867 1.00 85.31 87 ALA A O 1
ATOM 662 N N . ALA A 1 88 ? 21.362 -13.770 -28.309 1.00 82.12 88 ALA A N 1
ATOM 663 C CA . ALA A 1 88 ? 22.205 -13.842 -29.498 1.00 82.12 88 ALA A CA 1
ATOM 664 C C . ALA A 1 88 ? 21.544 -14.755 -30.535 1.00 82.12 88 ALA A C 1
ATOM 666 O O . ALA A 1 88 ? 21.068 -15.830 -30.185 1.00 82.12 88 ALA A O 1
ATOM 667 N N . GLY A 1 89 ? 21.508 -14.318 -31.800 1.00 73.25 89 GLY A N 1
ATOM 668 C CA . GLY A 1 89 ? 20.932 -15.105 -32.899 1.00 73.25 89 GLY A CA 1
ATOM 669 C C . GLY A 1 89 ? 19.497 -15.572 -32.633 1.00 73.25 89 GLY A C 1
ATOM 670 O O . GLY A 1 89 ? 19.202 -16.742 -32.838 1.00 73.25 89 GLY A O 1
ATOM 671 N N . ASP A 1 90 ? 18.649 -14.681 -32.106 1.00 72.81 90 ASP A N 1
ATOM 672 C CA . ASP A 1 90 ? 17.242 -14.935 -31.742 1.00 72.81 90 ASP A CA 1
ATOM 673 C C . ASP A 1 90 ? 17.004 -15.979 -30.633 1.00 72.81 90 ASP A C 1
ATOM 675 O O . ASP A 1 90 ? 15.862 -16.325 -30.329 1.00 72.81 90 ASP A O 1
ATOM 679 N N . VAL A 1 91 ? 18.065 -16.421 -29.950 1.00 79.62 91 VAL A N 1
ATOM 680 C CA . VAL A 1 91 ? 17.984 -17.295 -28.774 1.00 79.62 91 VAL A CA 1
ATOM 681 C C . VAL A 1 91 ? 18.218 -16.462 -27.506 1.00 79.62 91 VAL A C 1
ATOM 683 O O . VAL A 1 91 ? 19.265 -15.819 -27.393 1.00 79.62 91 VAL A O 1
ATOM 686 N N . PRO A 1 92 ? 17.280 -16.426 -26.540 1.00 82.00 92 PRO A N 1
ATOM 687 C CA . PRO A 1 92 ? 17.503 -15.778 -25.250 1.00 82.00 92 PRO A CA 1
ATOM 688 C C . PRO A 1 92 ? 18.432 -16.612 -24.355 1.00 82.00 92 PRO A C 1
ATOM 690 O O . PRO A 1 92 ? 18.425 -17.841 -24.401 1.00 82.00 92 PRO A O 1
ATOM 693 N N . SER A 1 93 ? 19.216 -15.944 -23.510 1.00 85.50 93 SER A N 1
ATOM 694 C CA . SER A 1 93 ? 20.009 -16.588 -22.461 1.00 85.50 93 SER A CA 1
ATOM 695 C C . SER A 1 93 ? 19.142 -16.981 -21.268 1.00 85.50 93 SER A C 1
ATOM 697 O O . SER A 1 93 ? 18.071 -16.413 -21.040 1.00 85.50 93 SER A O 1
ATOM 699 N N . GLU A 1 94 ? 19.670 -17.861 -20.419 1.00 82.88 94 GLU A N 1
ATOM 700 C CA . GLU A 1 94 ? 19.126 -18.024 -19.073 1.00 82.88 94 GLU A CA 1
ATOM 701 C C . GLU A 1 94 ? 19.232 -16.706 -18.277 1.00 82.88 94 GLU A C 1
ATOM 703 O O . GLU A 1 94 ? 20.192 -15.942 -18.465 1.00 82.88 94 GLU A O 1
ATOM 708 N N . PRO A 1 95 ? 18.249 -16.401 -17.410 1.00 86.31 95 PRO A N 1
ATOM 709 C CA . PRO A 1 95 ? 18.275 -15.202 -16.589 1.00 86.31 95 PRO A CA 1
ATOM 710 C C . PRO A 1 95 ? 19.335 -15.334 -15.494 1.00 86.31 95 PRO A C 1
ATOM 712 O O . PRO A 1 95 ? 19.258 -16.217 -14.639 1.00 86.31 95 PRO A O 1
ATOM 715 N N . ALA A 1 96 ? 20.291 -14.410 -15.471 1.00 85.69 96 ALA A N 1
ATOM 716 C CA . ALA A 1 96 ? 21.226 -14.292 -14.365 1.00 85.69 96 ALA A CA 1
ATOM 717 C C . ALA A 1 96 ? 20.645 -13.378 -13.282 1.00 85.69 96 ALA A C 1
ATOM 719 O O . ALA A 1 96 ? 20.008 -12.365 -13.577 1.00 85.69 96 ALA A O 1
ATOM 720 N N . ARG A 1 97 ? 20.878 -13.736 -12.018 1.00 86.75 97 ARG A N 1
ATOM 721 C CA . ARG A 1 97 ? 20.390 -13.007 -10.842 1.00 86.75 97 ARG A CA 1
ATOM 722 C C . ARG A 1 97 ? 21.568 -12.551 -9.993 1.00 86.75 97 ARG A C 1
ATOM 724 O O . ARG A 1 97 ? 22.525 -13.302 -9.815 1.00 86.75 97 ARG A O 1
ATOM 731 N N . THR A 1 98 ? 21.509 -11.331 -9.480 1.00 86.25 98 THR A N 1
ATOM 732 C CA . THR A 1 98 ? 22.468 -10.826 -8.493 1.00 86.25 98 THR A CA 1
ATOM 733 C C . THR A 1 98 ? 21.755 -9.969 -7.463 1.00 86.25 98 THR A C 1
ATOM 735 O O . THR A 1 98 ? 20.643 -9.499 -7.694 1.00 86.25 98 THR A O 1
ATOM 738 N N . THR A 1 99 ? 22.398 -9.759 -6.324 1.00 87.12 99 THR A N 1
ATOM 739 C CA . THR A 1 99 ? 21.815 -9.027 -5.204 1.00 87.12 99 THR A CA 1
ATOM 740 C C . THR A 1 99 ? 22.650 -7.793 -4.909 1.00 87.12 99 THR A C 1
ATOM 742 O O . THR A 1 99 ? 23.866 -7.886 -4.740 1.00 87.12 99 THR A O 1
ATOM 745 N N . VAL A 1 100 ? 22.006 -6.634 -4.806 1.00 88.25 100 VAL A N 1
ATOM 746 C CA . VAL A 1 100 ? 22.651 -5.390 -4.375 1.00 88.25 100 VAL A CA 1
ATOM 747 C C . VAL A 1 100 ? 22.078 -4.934 -3.045 1.00 88.25 100 VAL A C 1
ATOM 749 O O . VAL A 1 100 ? 20.865 -4.881 -2.860 1.00 88.25 100 VAL A O 1
ATOM 752 N N . THR A 1 101 ? 22.959 -4.595 -2.111 1.00 85.19 101 THR A N 1
ATOM 753 C CA . THR A 1 101 ? 22.585 -4.058 -0.802 1.00 85.19 101 THR A CA 1
ATOM 754 C C . THR A 1 101 ? 22.985 -2.594 -0.733 1.00 85.19 101 THR A C 1
ATOM 756 O O . THR A 1 101 ? 24.167 -2.271 -0.822 1.00 85.19 101 THR A O 1
ATOM 759 N N . ILE A 1 102 ? 22.011 -1.706 -0.554 1.00 86.75 102 ILE A N 1
ATOM 760 C CA . ILE A 1 102 ? 22.223 -0.273 -0.352 1.00 86.75 102 ILE A CA 1
ATOM 761 C C . ILE A 1 102 ? 22.163 0.035 1.153 1.00 86.75 102 ILE A C 1
ATOM 763 O O . ILE A 1 102 ? 21.217 -0.349 1.838 1.00 86.75 102 ILE A O 1
ATOM 767 N N . GLY A 1 103 ? 23.171 0.730 1.682 1.00 80.19 103 GLY A N 1
ATOM 768 C CA . GLY A 1 103 ? 23.334 1.003 3.113 1.00 80.19 103 GLY A CA 1
ATOM 769 C C . GLY A 1 103 ? 23.668 -0.252 3.923 1.00 80.19 103 GLY A C 1
ATOM 770 O O . GLY A 1 103 ? 24.288 -1.184 3.415 1.00 80.19 103 GLY A O 1
ATOM 771 N N . ASP A 1 104 ? 23.242 -0.297 5.184 1.00 69.31 104 ASP A N 1
ATOM 772 C CA . ASP A 1 104 ? 23.429 -1.445 6.089 1.00 69.31 104 ASP A CA 1
ATOM 773 C C . ASP A 1 104 ? 22.309 -2.493 5.978 1.00 69.31 104 ASP A C 1
ATOM 775 O O . ASP A 1 104 ? 22.000 -3.199 6.933 1.00 69.31 104 ASP A O 1
ATOM 779 N N . GLY A 1 105 ? 21.702 -2.578 4.789 1.00 52.66 105 GLY A N 1
ATOM 780 C CA . GLY A 1 105 ? 20.433 -3.246 4.524 1.00 52.66 105 GLY A CA 1
ATOM 781 C C . GLY A 1 105 ? 20.321 -4.665 5.076 1.00 52.66 105 GLY A C 1
ATOM 782 O O . GLY A 1 105 ? 20.928 -5.606 4.568 1.00 52.66 105 GLY A O 1
ATOM 783 N N . THR A 1 106 ? 19.440 -4.813 6.063 1.00 46.41 106 THR A N 1
ATOM 784 C CA . THR A 1 106 ? 18.528 -5.958 6.121 1.00 46.41 106 THR A CA 1
ATOM 785 C C . THR A 1 106 ? 17.586 -5.858 4.907 1.00 46.41 106 THR A C 1
ATOM 787 O O . THR A 1 106 ? 17.264 -4.738 4.493 1.00 46.41 106 THR A O 1
ATOM 790 N N . PRO A 1 107 ? 17.145 -6.975 4.298 1.00 46.78 107 PRO A N 1
ATOM 791 C CA . PRO A 1 107 ? 16.225 -6.924 3.166 1.00 46.78 107 PRO A CA 1
ATOM 792 C C . PRO A 1 107 ? 14.983 -6.125 3.550 1.00 46.78 107 PRO A C 1
ATOM 794 O O . PRO A 1 107 ? 14.415 -6.392 4.606 1.00 46.78 107 PRO A O 1
ATOM 797 N N . VAL A 1 108 ? 14.552 -5.164 2.723 1.00 48.75 108 VAL A N 1
ATOM 798 C CA . VAL A 1 108 ? 13.230 -4.554 2.907 1.00 48.75 108 VAL A CA 1
ATOM 799 C C . VAL A 1 108 ? 12.238 -5.647 2.524 1.00 48.75 108 VAL A C 1
ATOM 801 O O . VAL A 1 108 ? 12.195 -6.024 1.350 1.00 48.75 108 VAL A O 1
ATOM 804 N N . PRO A 1 109 ? 11.469 -6.218 3.466 1.00 50.09 109 PRO A N 1
ATOM 805 C CA . PRO A 1 109 ? 10.482 -7.220 3.111 1.00 50.09 109 PRO A CA 1
ATOM 806 C C . PRO A 1 109 ? 9.498 -6.565 2.143 1.00 50.09 109 PRO A C 1
ATOM 808 O O . PRO A 1 109 ? 9.018 -5.460 2.416 1.00 50.09 109 PRO A O 1
ATOM 811 N N . VAL A 1 110 ? 9.193 -7.224 1.020 1.00 54.53 110 VAL A N 1
ATOM 812 C CA . VAL A 1 110 ? 8.094 -6.798 0.145 1.00 54.53 110 VAL A CA 1
ATOM 813 C C . VAL A 1 110 ? 6.858 -6.705 1.030 1.00 54.53 110 VAL A C 1
ATOM 815 O O . VAL A 1 110 ? 6.352 -7.711 1.527 1.00 54.53 110 VAL A O 1
ATOM 818 N N . ASN A 1 111 ? 6.407 -5.483 1.308 1.00 70.25 111 ASN A N 1
ATOM 819 C CA . ASN A 1 111 ? 5.222 -5.283 2.118 1.00 70.25 111 ASN A CA 1
ATOM 820 C C . ASN A 1 111 ? 4.038 -5.738 1.266 1.00 70.25 111 ASN A C 1
ATOM 822 O O . ASN A 1 111 ? 3.565 -4.980 0.424 1.00 70.25 111 ASN A O 1
ATOM 826 N N . ALA A 1 112 ? 3.593 -6.981 1.460 1.00 81.44 112 ALA A N 1
ATOM 827 C CA . ALA A 1 112 ? 2.542 -7.601 0.656 1.00 81.44 112 ALA A CA 1
ATOM 828 C C . ALA A 1 112 ? 1.283 -6.722 0.567 1.00 81.44 112 ALA A C 1
ATOM 830 O O . ALA A 1 112 ? 0.648 -6.660 -0.481 1.00 81.44 112 ALA A O 1
ATOM 831 N N . ILE A 1 113 ? 0.974 -5.970 1.631 1.00 86.38 113 ILE A N 1
ATOM 832 C CA . ILE A 1 113 ? -0.137 -5.010 1.657 1.00 86.38 113 ILE A CA 1
ATOM 833 C C . ILE A 1 113 ? 0.111 -3.851 0.680 1.00 86.38 113 ILE A C 1
ATOM 835 O O . ILE A 1 113 ? -0.794 -3.476 -0.057 1.00 86.38 113 ILE A O 1
ATOM 839 N N . ARG A 1 114 ? 1.338 -3.313 0.606 1.00 88.69 114 ARG A N 1
ATOM 840 C CA . ARG A 1 114 ? 1.694 -2.261 -0.364 1.00 88.69 114 ARG A CA 1
ATOM 841 C C . ARG A 1 114 ? 1.500 -2.745 -1.796 1.00 88.69 114 ARG A C 1
ATOM 843 O O . ARG A 1 114 ? 0.917 -2.018 -2.590 1.00 88.69 114 ARG A O 1
ATOM 850 N N . THR A 1 115 ? 1.945 -3.961 -2.110 1.00 87.31 115 THR A N 1
ATOM 851 C CA . THR A 1 115 ? 1.758 -4.548 -3.444 1.00 87.31 115 THR A CA 1
ATOM 852 C C . THR A 1 115 ? 0.275 -4.691 -3.781 1.00 87.31 115 THR A C 1
ATOM 854 O O . THR A 1 115 ? -0.152 -4.200 -4.821 1.00 87.31 115 THR A O 1
ATOM 857 N N . LYS A 1 116 ? -0.533 -5.249 -2.866 1.00 90.06 116 LYS A N 1
ATOM 858 C CA . LYS A 1 116 ? -1.989 -5.370 -3.055 1.00 90.06 116 LYS A CA 1
ATOM 859 C C . LYS A 1 116 ? -2.663 -4.017 -3.303 1.00 90.06 116 LYS A C 1
ATOM 861 O O . LYS A 1 116 ? -3.517 -3.923 -4.176 1.00 90.06 116 LYS A O 1
ATOM 866 N N . ILE A 1 117 ? -2.285 -2.972 -2.562 1.00 93.56 117 ILE A N 1
ATOM 867 C CA . ILE A 1 117 ? -2.865 -1.631 -2.737 1.00 93.56 117 ILE A CA 1
ATOM 868 C C . ILE A 1 117 ? -2.436 -1.015 -4.071 1.00 93.56 117 ILE A C 1
ATOM 870 O O . ILE A 1 117 ? -3.274 -0.436 -4.753 1.00 93.56 117 ILE A O 1
ATOM 874 N N . LEU A 1 118 ? -1.169 -1.160 -4.474 1.00 90.75 118 LEU A N 1
ATOM 875 C CA . LEU A 1 118 ? -0.701 -0.671 -5.775 1.00 90.75 118 LEU A CA 1
ATOM 876 C C . LEU A 1 118 ? -1.453 -1.337 -6.929 1.00 90.75 118 LEU A C 1
ATOM 878 O O . LEU A 1 118 ? -1.836 -0.663 -7.883 1.00 90.75 118 LEU A O 1
ATOM 882 N N . ASP A 1 119 ? -1.688 -2.644 -6.845 1.00 90.38 119 ASP A N 1
ATOM 883 C CA . ASP A 1 119 ? -2.449 -3.362 -7.864 1.00 90.38 119 ASP A CA 1
ATOM 884 C C . ASP A 1 119 ? -3.931 -2.963 -7.857 1.00 90.38 119 ASP A C 1
ATOM 886 O O . ASP A 1 119 ? -4.506 -2.733 -8.921 1.00 90.38 119 ASP A O 1
ATOM 890 N N . ALA A 1 120 ? -4.528 -2.762 -6.680 1.00 93.62 120 ALA A N 1
ATOM 891 C CA . ALA A 1 120 ? -5.890 -2.249 -6.556 1.00 93.62 120 ALA A CA 1
ATOM 892 C C . ALA A 1 120 ? -6.043 -0.822 -7.116 1.00 93.62 120 ALA A C 1
ATOM 894 O O . ALA A 1 120 ? -7.035 -0.522 -7.774 1.00 93.62 120 ALA A O 1
ATOM 895 N N . LEU A 1 121 ? -5.050 0.054 -6.930 1.00 93.56 121 LEU A N 1
ATOM 896 C CA . LEU A 1 121 ? -5.084 1.431 -7.436 1.00 93.56 121 LEU A CA 1
ATOM 897 C C . LEU A 1 121 ? -5.061 1.493 -8.974 1.00 93.56 121 LEU A C 1
ATOM 899 O O . LEU A 1 121 ? -5.689 2.371 -9.577 1.00 93.56 121 LEU A O 1
ATOM 903 N N . LYS A 1 122 ? -4.377 0.539 -9.622 1.00 90.75 122 LYS A N 1
ATOM 904 C CA . LYS A 1 122 ? -4.406 0.389 -11.087 1.00 90.75 122 LYS A CA 1
ATOM 905 C C . LYS A 1 122 ? -5.810 0.039 -11.583 1.00 90.75 122 LYS A C 1
ATOM 907 O O . LYS A 1 122 ? -6.215 0.558 -12.617 1.00 90.75 122 LYS A O 1
ATOM 912 N N . GLY A 1 123 ? -6.530 -0.809 -10.844 1.00 88.56 123 GLY A N 1
ATOM 913 C CA . GLY A 1 123 ? -7.902 -1.222 -11.158 1.00 88.56 123 GLY A CA 1
ATOM 914 C C . GLY A 1 123 ? -8.983 -0.204 -10.782 1.00 88.56 123 GLY A C 1
ATOM 915 O O . GLY A 1 123 ? -10.079 -0.279 -11.325 1.00 88.56 123 GLY A O 1
ATOM 916 N N . ALA A 1 124 ? -8.675 0.749 -9.897 1.00 91.56 124 ALA A N 1
ATOM 917 C CA . ALA A 1 124 ? -9.635 1.751 -9.447 1.00 91.56 124 ALA A CA 1
ATOM 918 C C . ALA A 1 124 ? -10.132 2.658 -10.583 1.00 91.56 124 ALA A C 1
ATOM 920 O O . ALA A 1 124 ? -9.408 2.944 -11.541 1.00 91.56 124 ALA A O 1
ATOM 921 N N . THR A 1 125 ? -11.356 3.156 -10.449 1.00 90.94 125 THR A N 1
ATOM 922 C CA . THR A 1 125 ? -11.945 4.162 -11.345 1.00 90.94 125 THR A CA 1
ATOM 923 C C . THR A 1 125 ? -11.309 5.547 -11.134 1.00 90.94 125 THR A C 1
ATOM 925 O O . THR A 1 125 ? -10.512 5.729 -10.213 1.00 90.94 125 THR A O 1
ATOM 928 N N . GLY A 1 126 ? -11.621 6.514 -12.005 1.00 91.25 126 GLY A N 1
ATOM 929 C CA . GLY A 1 126 ? -11.141 7.904 -11.925 1.00 91.25 126 GLY A CA 1
ATOM 930 C C . GLY A 1 126 ? -9.839 8.194 -12.683 1.00 91.25 126 GLY A C 1
ATOM 931 O O . GLY A 1 126 ? -9.105 7.282 -13.083 1.00 91.25 126 GLY A O 1
ATOM 932 N N . THR A 1 127 ? -9.557 9.479 -12.900 1.00 93.81 127 THR A N 1
ATOM 933 C CA . THR A 1 127 ? -8.309 9.948 -13.522 1.00 93.81 127 THR A CA 1
ATOM 934 C C . THR A 1 127 ? -7.126 9.842 -12.548 1.00 93.81 127 THR A C 1
ATOM 936 O O . THR A 1 127 ? -7.323 9.707 -11.337 1.00 93.81 127 THR A O 1
ATOM 939 N N . PRO A 1 128 ? -5.868 9.888 -13.028 1.00 91.75 128 PRO A N 1
ATOM 940 C CA . PRO A 1 128 ? -4.698 9.907 -12.149 1.00 91.75 128 PRO A CA 1
ATOM 941 C C . PRO A 1 128 ? -4.730 11.031 -11.101 1.00 91.75 128 PRO A C 1
ATOM 943 O O . PRO A 1 128 ? -4.324 10.820 -9.959 1.00 91.75 128 PRO A O 1
ATOM 946 N N . GLU A 1 129 ? -5.241 12.205 -11.466 1.00 93.00 129 GLU A N 1
ATOM 947 C CA . GLU A 1 129 ? -5.344 13.375 -10.592 1.00 93.00 129 GLU A CA 1
ATOM 948 C C . GLU A 1 129 ? -6.393 13.162 -9.496 1.00 93.00 129 GLU A C 1
ATOM 950 O O . GLU A 1 129 ? -6.109 13.406 -8.323 1.00 93.00 129 GLU A O 1
ATOM 955 N N . GLU A 1 130 ? -7.571 12.644 -9.857 1.00 93.88 130 GLU A N 1
ATOM 956 C CA . GLU A 1 130 ? -8.629 12.284 -8.904 1.00 93.88 130 GLU A CA 1
ATOM 957 C C . GLU A 1 130 ? -8.135 11.222 -7.920 1.00 93.88 130 GLU A C 1
ATOM 959 O O . GLU A 1 130 ? -8.238 11.390 -6.704 1.00 93.88 130 GLU A O 1
ATOM 964 N N . LYS A 1 131 ? -7.492 10.166 -8.433 1.00 93.56 131 LYS A N 1
ATOM 965 C CA . LYS A 1 131 ? -6.897 9.110 -7.607 1.00 93.56 131 LYS A CA 1
ATOM 966 C C . LYS A 1 131 ? -5.857 9.659 -6.638 1.00 93.56 131 LYS A C 1
ATOM 968 O O . LYS A 1 131 ? -5.838 9.234 -5.487 1.00 93.56 131 LYS A O 1
ATOM 973 N N . ALA A 1 132 ? -5.011 10.596 -7.064 1.00 92.94 132 ALA A N 1
ATOM 974 C CA . ALA A 1 132 ? -4.006 11.200 -6.192 1.00 92.94 132 ALA A CA 1
ATOM 975 C C . ALA A 1 132 ? -4.635 11.997 -5.035 1.00 92.94 132 ALA A C 1
ATOM 977 O O . ALA A 1 132 ? -4.099 11.987 -3.925 1.00 92.94 132 ALA A O 1
ATOM 978 N N . VAL A 1 133 ? -5.767 12.667 -5.272 1.00 94.44 133 VAL A N 1
ATOM 979 C CA . VAL A 1 133 ? -6.541 13.345 -4.220 1.00 94.44 133 VAL A CA 1
ATOM 980 C C . VAL A 1 133 ? -7.168 12.313 -3.284 1.00 94.44 133 VAL A C 1
ATOM 982 O O . VAL A 1 133 ? -6.887 12.326 -2.087 1.00 94.44 133 VAL A O 1
ATOM 985 N N . TRP A 1 134 ? -7.899 11.338 -3.826 1.00 96.25 134 TRP A N 1
ATOM 986 C CA . TRP A 1 134 ? -8.562 10.307 -3.027 1.00 96.25 134 TRP A CA 1
ATOM 987 C C . TRP A 1 134 ? -7.593 9.473 -2.190 1.00 96.25 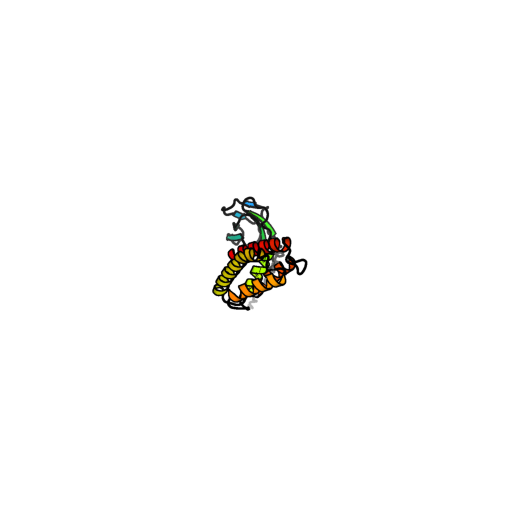134 TRP A C 1
ATOM 989 O O . TRP A 1 134 ? -7.920 9.089 -1.071 1.00 96.25 134 TRP A O 1
ATOM 999 N N . VAL A 1 135 ? -6.390 9.191 -2.697 1.00 96.12 135 VAL A N 1
ATOM 1000 C CA . VAL A 1 135 ? -5.347 8.473 -1.950 1.00 96.12 135 VAL A CA 1
ATOM 1001 C C . VAL A 1 135 ? -4.897 9.282 -0.734 1.00 96.12 135 VAL A C 1
ATOM 1003 O O . VAL A 1 135 ? -4.750 8.711 0.348 1.00 96.12 135 VAL A O 1
ATOM 1006 N N . LYS A 1 136 ? -4.731 10.605 -0.872 1.00 94.88 136 LYS A N 1
ATOM 1007 C CA . LYS A 1 136 ? -4.384 11.495 0.248 1.00 94.88 136 LYS A CA 1
ATOM 1008 C C . LYS A 1 136 ? -5.508 11.567 1.274 1.00 94.88 136 LYS A C 1
ATOM 1010 O O . LYS A 1 136 ? -5.243 11.445 2.470 1.00 94.88 136 LYS A O 1
ATOM 1015 N N . ASP A 1 137 ? -6.746 11.698 0.815 1.00 95.75 137 ASP A N 1
ATOM 1016 C CA . ASP A 1 137 ? -7.918 11.744 1.688 1.00 95.75 137 ASP A CA 1
ATOM 1017 C C . ASP A 1 137 ? -8.099 10.423 2.441 1.00 95.75 137 ASP A C 1
ATOM 1019 O O . ASP A 1 137 ? -8.277 10.402 3.661 1.00 95.75 137 ASP A O 1
ATOM 1023 N N . LEU A 1 138 ? -7.940 9.294 1.750 1.00 96.00 138 LEU A N 1
ATOM 1024 C CA . LEU A 1 138 ? -8.006 7.971 2.359 1.00 96.00 138 LEU A CA 1
ATOM 1025 C C . LEU A 1 138 ? -6.860 7.740 3.359 1.00 96.00 138 LEU A C 1
ATOM 1027 O O . LEU A 1 138 ? -7.075 7.154 4.423 1.00 96.00 138 LEU A O 1
ATOM 1031 N N . ALA A 1 139 ? -5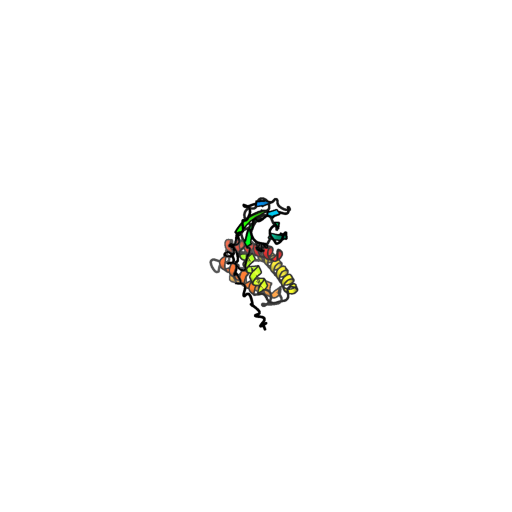.655 8.242 3.075 1.00 95.50 139 ALA A N 1
ATOM 1032 C CA . ALA A 1 139 ? -4.549 8.210 4.027 1.00 95.50 139 ALA A CA 1
ATOM 1033 C C . ALA A 1 139 ? -4.866 9.022 5.294 1.00 95.50 139 ALA A C 1
ATOM 1035 O O . ALA A 1 139 ? -4.671 8.533 6.413 1.00 95.50 139 ALA A O 1
ATOM 1036 N N . ALA A 1 140 ? -5.414 10.231 5.135 1.00 94.56 140 ALA A N 1
ATOM 1037 C CA . ALA A 1 140 ? -5.840 11.081 6.244 1.00 94.56 140 ALA A CA 1
ATOM 1038 C C . ALA A 1 140 ? -6.955 10.422 7.072 1.00 94.56 140 ALA A C 1
ATOM 1040 O O . ALA A 1 140 ? -6.902 10.433 8.308 1.00 94.56 140 ALA A O 1
ATOM 1041 N N . LEU A 1 141 ? -7.914 9.763 6.415 1.00 96.56 141 LEU A N 1
ATOM 1042 C CA . LEU A 1 141 ? -8.940 8.969 7.082 1.00 96.56 141 LEU A CA 1
ATOM 1043 C C . LEU A 1 141 ? -8.316 7.868 7.942 1.00 96.56 141 LEU A C 1
ATOM 1045 O O . LEU A 1 141 ? -8.694 7.721 9.101 1.00 96.56 141 LEU A O 1
ATOM 1049 N N . TYR A 1 142 ? -7.342 7.113 7.428 1.00 96.19 142 TYR A N 1
ATOM 1050 C CA . TYR A 1 142 ? -6.697 6.053 8.208 1.00 96.19 142 TYR A CA 1
ATOM 1051 C C . TYR A 1 142 ? -5.836 6.592 9.360 1.00 96.19 142 TYR A C 1
ATOM 1053 O O . TYR A 1 142 ? -5.805 5.988 10.435 1.00 96.19 142 TYR A O 1
ATOM 1061 N N . ARG A 1 143 ? -5.234 7.781 9.231 1.00 93.62 143 ARG A N 1
ATOM 1062 C CA . ARG A 1 143 ? -4.630 8.479 10.384 1.00 93.62 143 ARG A CA 1
ATOM 1063 C C . ARG A 1 143 ? -5.668 8.771 11.468 1.00 93.62 143 ARG A C 1
ATOM 1065 O O . ARG A 1 143 ? -5.392 8.556 12.651 1.00 93.62 143 ARG A O 1
ATOM 1072 N N . ALA A 1 144 ? -6.854 9.237 11.082 1.00 93.44 144 ALA A N 1
ATOM 1073 C CA . ALA A 1 144 ? -7.948 9.509 12.009 1.00 93.44 144 ALA A CA 1
ATOM 1074 C C . ALA A 1 144 ? -8.555 8.221 12.596 1.00 93.44 144 ALA A C 1
ATOM 1076 O O . ALA A 1 144 ? -8.866 8.178 13.787 1.00 93.44 144 ALA A O 1
ATOM 1077 N N . ALA A 1 145 ? -8.636 7.147 11.806 1.00 94.12 145 ALA A N 1
ATOM 1078 C CA . ALA A 1 145 ? -9.196 5.850 12.187 1.00 94.12 145 ALA A CA 1
ATOM 1079 C C . ALA A 1 145 ? -8.491 5.220 13.394 1.00 94.12 145 ALA A C 1
ATOM 1081 O O . ALA A 1 145 ? -9.136 4.543 14.197 1.00 94.12 145 ALA A O 1
ATOM 1082 N N . LYS A 1 146 ? -7.195 5.505 13.593 1.00 92.56 146 LYS A N 1
ATOM 1083 C CA . LYS A 1 146 ? -6.477 5.144 14.825 1.00 92.56 146 LYS A CA 1
ATOM 1084 C C . LYS A 1 146 ? -7.210 5.639 16.077 1.00 92.56 146 LYS A C 1
ATOM 1086 O O . LYS A 1 146 ? -7.333 4.893 17.044 1.00 92.56 146 LYS A O 1
ATOM 1091 N N . LYS A 1 147 ? -7.699 6.884 16.071 1.00 92.25 147 LYS A N 1
ATOM 1092 C CA . LYS A 1 147 ? -8.454 7.450 17.201 1.00 92.25 147 LYS A CA 1
ATOM 1093 C C . LYS A 1 147 ? -9.814 6.772 17.344 1.00 92.25 147 LYS A C 1
ATOM 1095 O O . LYS A 1 147 ? -10.222 6.479 18.460 1.00 92.25 147 LYS A O 1
ATOM 1100 N N . THR A 1 148 ? -10.470 6.453 16.229 1.00 92.94 148 THR A N 1
ATOM 1101 C CA . THR A 1 148 ? -11.741 5.712 16.224 1.00 92.94 148 THR A CA 1
ATOM 1102 C C . THR A 1 148 ? -11.599 4.316 16.834 1.00 92.94 148 THR A C 1
ATOM 1104 O O . THR A 1 148 ? -12.500 3.865 17.528 1.00 92.94 148 THR A O 1
ATOM 1107 N N . CYS A 1 149 ? -10.456 3.643 16.671 1.00 92.44 149 CYS A N 1
ATOM 1108 C CA . CYS A 1 149 ? -10.213 2.347 17.320 1.00 92.44 149 CYS A CA 1
ATOM 1109 C C . CYS A 1 149 ? -10.203 2.442 18.856 1.00 92.44 149 CYS A C 1
ATOM 1111 O O . CYS A 1 149 ? -10.593 1.490 19.531 1.00 92.44 149 CYS A O 1
ATOM 1113 N N . ALA A 1 150 ? -9.809 3.591 19.413 1.00 92.19 150 ALA A N 1
ATOM 1114 C CA . ALA A 1 150 ? -9.810 3.833 20.855 1.00 92.19 150 ALA A CA 1
ATOM 1115 C C . ALA A 1 150 ? -11.206 4.164 21.423 1.00 92.19 150 ALA A C 1
ATOM 1117 O O . ALA A 1 150 ? -11.374 4.204 22.641 1.00 92.19 150 ALA A O 1
ATOM 1118 N N . ASP A 1 151 ? -12.211 4.381 20.567 1.00 92.81 151 ASP A N 1
ATOM 1119 C CA . ASP A 1 151 ? -13.581 4.701 20.968 1.00 92.81 151 ASP A CA 1
ATOM 1120 C C . ASP A 1 151 ? -14.269 3.481 21.602 1.00 92.81 151 ASP A C 1
ATOM 1122 O O . ASP A 1 151 ? -14.698 2.545 20.919 1.00 92.81 151 ASP A O 1
ATOM 1126 N N . LYS A 1 152 ? -14.374 3.489 22.934 1.00 91.81 152 LYS A N 1
ATOM 1127 C CA . LYS A 1 152 ? -14.955 2.390 23.719 1.00 91.81 152 LYS A CA 1
ATOM 1128 C C . LYS A 1 152 ? -16.470 2.238 23.529 1.00 91.81 152 LYS A C 1
ATOM 1130 O O . LYS A 1 152 ? -17.006 1.217 23.945 1.00 91.81 152 LYS A O 1
ATOM 1135 N N . SER A 1 153 ? -17.147 3.196 22.885 1.00 93.94 153 SER A N 1
ATOM 1136 C CA . SER A 1 153 ? -18.573 3.064 22.549 1.00 93.94 153 SER A CA 1
ATOM 1137 C C . SER A 1 153 ? -18.837 2.036 21.442 1.00 93.94 153 SER A C 1
ATOM 1139 O O . SER A 1 153 ? -19.930 1.481 21.367 1.00 93.94 153 SER A O 1
ATOM 1141 N N . LEU A 1 154 ? -17.833 1.735 20.610 1.00 93.19 154 LEU A N 1
ATOM 1142 C CA . LEU A 1 154 ? -17.914 0.712 19.567 1.00 93.19 154 LEU A CA 1
ATOM 1143 C C . LEU A 1 154 ? -17.648 -0.654 20.194 1.00 93.19 154 LEU A C 1
ATOM 1145 O O . LEU A 1 154 ? -16.503 -0.971 20.475 1.00 93.19 154 LEU A O 1
ATOM 1149 N N . THR A 1 155 ? -18.655 -1.475 20.448 1.00 92.81 155 THR A N 1
ATOM 1150 C CA . THR A 1 155 ? -18.477 -2.766 21.135 1.00 92.81 155 THR A CA 1
ATOM 1151 C C . THR A 1 155 ? -18.211 -3.926 20.179 1.00 92.81 155 THR A C 1
ATOM 1153 O O . THR A 1 155 ? -17.668 -4.951 20.597 1.00 92.81 155 THR A O 1
ATOM 1156 N N . THR A 1 156 ? -18.534 -3.758 18.894 1.00 94.69 156 THR A N 1
ATOM 1157 C CA . THR A 1 156 ? -18.408 -4.806 17.872 1.00 94.69 156 THR A CA 1
ATOM 1158 C C . THR A 1 156 ? -17.501 -4.403 16.713 1.00 94.69 156 THR A C 1
ATOM 1160 O O . THR A 1 156 ? -17.306 -3.221 16.413 1.00 94.69 156 THR A O 1
ATOM 1163 N N . THR A 1 157 ? -16.935 -5.403 16.042 1.00 91.81 157 THR A N 1
ATOM 1164 C CA . THR A 1 157 ? -16.097 -5.212 14.852 1.00 91.81 157 THR A CA 1
ATOM 1165 C C . THR A 1 157 ? -16.905 -4.633 13.691 1.00 91.81 157 THR A C 1
ATOM 1167 O O . THR A 1 157 ? -16.390 -3.796 12.949 1.00 91.81 157 THR A O 1
ATOM 1170 N N . ASP A 1 158 ? -18.185 -4.986 13.580 1.00 92.44 158 ASP A N 1
ATOM 1171 C CA . ASP A 1 158 ? -19.087 -4.455 12.557 1.00 92.44 158 ASP A CA 1
ATOM 1172 C C . ASP A 1 158 ? -19.434 -2.982 12.774 1.00 92.44 158 ASP A C 1
ATOM 1174 O O . ASP A 1 158 ? -19.441 -2.222 11.808 1.00 92.44 158 ASP A O 1
ATOM 1178 N N . GLN A 1 159 ? -19.610 -2.528 14.019 1.00 94.31 159 GLN A N 1
ATOM 1179 C CA . GLN A 1 159 ? -19.766 -1.096 14.312 1.00 94.31 159 GLN A CA 1
ATOM 1180 C C . GLN A 1 159 ? -18.534 -0.290 13.889 1.00 94.31 159 GLN A C 1
ATOM 1182 O O . GLN A 1 159 ? -18.667 0.789 13.311 1.00 94.31 159 GLN A O 1
ATOM 1187 N N . LEU A 1 160 ? -17.330 -0.817 14.137 1.00 93.75 160 LEU A N 1
ATOM 1188 C CA . LEU A 1 160 ? -16.094 -0.177 13.690 1.00 93.75 160 LEU A CA 1
ATOM 1189 C C . LEU A 1 160 ? -16.011 -0.136 12.15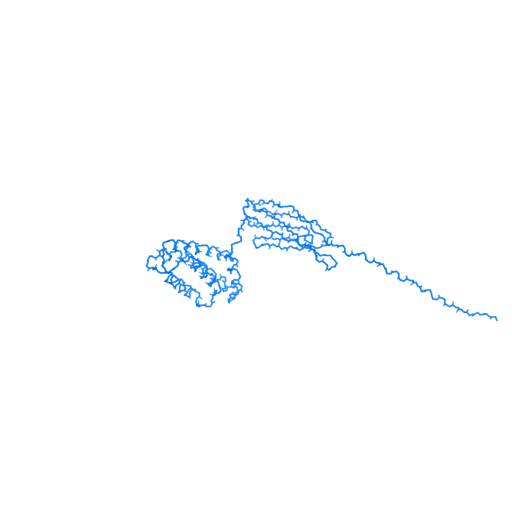8 1.00 93.75 160 LEU A C 1
ATOM 1191 O O . LEU A 1 160 ? -15.753 0.926 11.593 1.00 93.75 160 LEU A O 1
ATOM 1195 N N . LYS A 1 161 ? -16.263 -1.262 11.478 1.00 92.50 161 LYS A N 1
ATOM 1196 C CA . LYS A 1 161 ? -16.269 -1.334 10.006 1.00 92.50 161 LYS A CA 1
ATOM 1197 C C . LYS A 1 161 ? -17.296 -0.376 9.400 1.00 92.50 161 LYS A C 1
ATOM 1199 O O . LYS A 1 161 ? -16.964 0.335 8.456 1.00 92.50 161 LYS A O 1
ATOM 1204 N N . ALA A 1 162 ? -18.508 -0.327 9.952 1.00 93.56 162 ALA A N 1
ATOM 1205 C CA . ALA A 1 162 ? -19.579 0.551 9.494 1.00 93.56 162 ALA A CA 1
ATOM 1206 C C . ALA A 1 162 ? -19.187 2.026 9.632 1.00 93.56 162 ALA A C 1
ATOM 1208 O O . ALA A 1 162 ? -19.249 2.759 8.649 1.00 93.56 162 ALA A O 1
ATOM 1209 N N . LYS A 1 163 ? -18.673 2.435 10.800 1.00 94.56 163 LYS A N 1
ATOM 1210 C CA . LYS A 1 163 ? -18.220 3.814 11.052 1.00 94.56 163 LYS A CA 1
ATOM 1211 C C . LYS A 1 163 ? -17.095 4.239 10.107 1.00 94.56 163 LYS A C 1
ATOM 1213 O O . LYS A 1 163 ? -17.069 5.371 9.634 1.00 94.56 163 LYS A O 1
ATOM 1218 N N . LEU A 1 164 ? -16.166 3.332 9.806 1.00 94.06 164 LEU A N 1
ATOM 1219 C CA . LEU A 1 164 ? -15.084 3.599 8.856 1.00 94.06 164 LEU A CA 1
ATOM 1220 C C . LEU A 1 164 ? -15.582 3.677 7.414 1.00 94.06 164 LEU A C 1
ATOM 1222 O O . LEU A 1 164 ? -15.126 4.538 6.666 1.00 94.06 164 LEU A O 1
ATOM 1226 N N . ARG A 1 165 ? -16.516 2.803 7.024 1.00 93.25 165 ARG A N 1
ATOM 1227 C CA . ARG A 1 165 ? -17.138 2.848 5.699 1.00 93.25 165 ARG A CA 1
ATOM 1228 C C . ARG A 1 165 ? -17.916 4.144 5.506 1.00 93.25 165 ARG A C 1
ATOM 1230 O O . ARG A 1 165 ? -17.751 4.783 4.474 1.00 93.25 165 ARG A O 1
ATOM 1237 N N . GLU A 1 166 ? -18.724 4.537 6.484 1.00 93.56 166 GLU A N 1
ATOM 1238 C CA . GLU A 1 166 ? -19.488 5.786 6.460 1.00 93.56 166 GLU A CA 1
ATOM 1239 C C . GLU A 1 166 ? -18.556 6.990 6.299 1.00 93.56 166 GLU A C 1
ATOM 1241 O O . GLU A 1 166 ? -18.728 7.780 5.375 1.00 93.56 166 GLU A O 1
ATOM 1246 N N . ALA A 1 167 ? -17.497 7.066 7.110 1.00 94.31 167 ALA A N 1
ATOM 1247 C CA . ALA A 1 167 ? -16.509 8.135 7.010 1.00 94.31 167 ALA A CA 1
ATOM 1248 C C . ALA A 1 167 ? -15.776 8.143 5.655 1.00 94.31 167 ALA A C 1
ATOM 1250 O O . ALA A 1 167 ? -15.558 9.209 5.088 1.00 94.31 167 ALA A O 1
ATOM 1251 N N . ALA A 1 168 ? -15.434 6.974 5.102 1.00 93.25 168 ALA A N 1
ATOM 1252 C CA . ALA A 1 168 ? -14.824 6.879 3.776 1.00 93.25 168 ALA A CA 1
ATOM 1253 C C . ALA A 1 168 ? -15.782 7.305 2.658 1.00 93.25 168 ALA A C 1
ATOM 1255 O O . ALA A 1 168 ? -15.355 7.932 1.698 1.00 93.25 168 ALA A O 1
ATOM 1256 N N . THR A 1 169 ? -17.060 6.948 2.769 1.00 92.25 169 THR A N 1
ATOM 1257 C CA . THR A 1 169 ? -18.093 7.298 1.783 1.00 92.25 169 THR A CA 1
ATOM 1258 C C . THR A 1 169 ? -18.345 8.799 1.788 1.00 92.25 169 THR A C 1
ATOM 1260 O O . THR A 1 169 ? -18.418 9.404 0.727 1.00 92.25 169 THR A O 1
ATOM 1263 N N . ALA A 1 170 ? -18.421 9.400 2.978 1.00 93.50 170 ALA A N 1
ATOM 1264 C CA . ALA A 1 170 ? -18.596 10.836 3.142 1.00 93.50 170 ALA A CA 1
ATOM 1265 C C . ALA A 1 170 ? -17.380 11.639 2.657 1.00 93.50 170 ALA A C 1
ATOM 1267 O O . ALA A 1 170 ? -17.551 12.721 2.115 1.00 93.50 170 ALA A O 1
ATOM 1268 N N . LEU A 1 171 ? -16.163 11.124 2.859 1.00 93.50 171 LEU A N 1
ATOM 1269 C CA . LEU A 1 171 ? -14.937 11.823 2.470 1.00 93.50 171 LEU A CA 1
ATOM 1270 C C . LEU A 1 171 ? -14.636 11.721 0.970 1.00 93.50 171 LEU A C 1
ATOM 1272 O O . LEU A 1 171 ? -14.061 12.641 0.405 1.00 93.50 171 LEU A O 1
ATOM 1276 N N . LEU A 1 172 ? -14.984 10.596 0.345 1.00 92.06 172 LEU A N 1
ATOM 1277 C CA . LEU A 1 172 ? -14.686 10.322 -1.061 1.00 92.06 172 LEU A CA 1
ATOM 1278 C C . LEU A 1 172 ? -15.889 10.555 -1.985 1.00 92.06 172 LEU A C 1
ATOM 1280 O O . LEU A 1 172 ? -15.877 10.070 -3.108 1.00 92.06 172 LEU A O 1
ATOM 1284 N N . ASP A 1 173 ? -16.941 11.223 -1.514 1.00 90.00 173 ASP A N 1
ATOM 1285 C CA . ASP A 1 173 ? -18.166 11.480 -2.280 1.00 90.00 173 ASP A CA 1
ATOM 1286 C C . ASP A 1 173 ? -18.806 10.211 -2.891 1.00 90.00 173 ASP A C 1
ATOM 1288 O O . ASP A 1 173 ? -19.358 10.227 -3.993 1.00 90.00 173 ASP A O 1
ATOM 1292 N N . GLY A 1 174 ? -18.758 9.085 -2.164 1.00 89.75 174 GLY A N 1
ATOM 1293 C CA . GLY A 1 174 ? -19.489 7.863 -2.512 1.00 89.75 174 GLY A CA 1
ATOM 1294 C C . GLY A 1 174 ? -18.725 6.537 -2.403 1.00 89.75 174 GLY A C 1
ATOM 1295 O O . GLY A 1 174 ? -17.657 6.397 -1.793 1.00 89.75 174 GLY A O 1
ATOM 1296 N N . ASP A 1 175 ? -19.329 5.509 -3.005 1.00 87.75 175 ASP A N 1
ATOM 1297 C CA . ASP A 1 175 ? -18.902 4.103 -2.914 1.00 87.75 175 ASP A CA 1
ATOM 1298 C C . ASP A 1 175 ? -18.001 3.643 -4.081 1.00 87.75 175 ASP A C 1
ATOM 1300 O O . ASP A 1 175 ? -17.344 2.605 -3.984 1.00 87.75 175 ASP A O 1
ATOM 1304 N N . GLU A 1 176 ? -17.902 4.427 -5.154 1.00 91.62 176 GLU A N 1
ATOM 1305 C CA . GLU A 1 176 ? -17.093 4.075 -6.330 1.00 91.62 176 GLU A CA 1
ATOM 1306 C C . GLU A 1 176 ? -15.611 4.468 -6.217 1.00 91.62 176 GLU A C 1
ATOM 1308 O O . GLU A 1 176 ? -14.760 3.646 -6.570 1.00 91.62 176 GLU A O 1
ATOM 1313 N N . PRO A 1 177 ? -15.241 5.637 -5.662 1.00 94.00 177 PRO A N 1
ATOM 1314 C CA . PRO A 1 177 ? -13.835 6.014 -5.569 1.00 94.00 177 PRO A CA 1
ATOM 1315 C C . PRO A 1 177 ? -13.009 5.030 -4.740 1.00 94.00 177 PRO A C 1
ATOM 1317 O O . PRO A 1 177 ? -13.367 4.663 -3.616 1.00 94.00 177 PRO A O 1
ATOM 1320 N N . LEU A 1 178 ? -11.887 4.585 -5.314 1.00 93.88 178 LEU A N 1
ATOM 1321 C CA . LEU A 1 178 ? -10.943 3.651 -4.689 1.00 93.88 178 LEU A CA 1
ATOM 1322 C C . LEU A 1 178 ? -11.599 2.383 -4.105 1.00 93.88 178 LEU A C 1
ATOM 1324 O O . LEU A 1 178 ? -11.121 1.832 -3.109 1.00 93.88 178 LEU A O 1
ATOM 1328 N N . LYS A 1 179 ? -12.703 1.912 -4.689 1.00 94.56 179 LYS A N 1
ATOM 1329 C CA . LYS A 1 179 ? -13.463 0.747 -4.215 1.00 94.56 179 LYS A CA 1
ATOM 1330 C C . LYS A 1 179 ? -12.588 -0.490 -4.014 1.00 94.56 179 LYS A C 1
ATOM 1332 O O . LYS A 1 179 ? -12.644 -1.112 -2.956 1.00 94.56 179 LYS A O 1
ATOM 1337 N N . GLU A 1 180 ? -11.725 -0.796 -4.973 1.00 93.94 180 GLU A N 1
ATOM 1338 C CA . GLU A 1 180 ? -10.797 -1.929 -4.958 1.00 93.94 180 GLU A CA 1
ATOM 1339 C C . GLU A 1 180 ? -9.790 -1.796 -3.808 1.00 93.94 180 GLU A C 1
ATOM 1341 O O . GLU A 1 180 ? -9.521 -2.755 -3.084 1.00 93.94 180 GLU A O 1
ATOM 1346 N N . VAL A 1 181 ? -9.269 -0.586 -3.578 1.00 94.81 181 VAL A N 1
ATOM 1347 C CA . VAL A 1 181 ? -8.342 -0.311 -2.469 1.00 94.81 181 VAL A CA 1
ATOM 1348 C C . VAL A 1 181 ? -9.055 -0.491 -1.129 1.00 94.81 181 VAL A C 1
ATOM 1350 O O . VAL A 1 181 ? -8.530 -1.147 -0.226 1.00 94.81 181 VAL A O 1
ATOM 1353 N N . ARG A 1 182 ? -10.281 0.029 -0.998 1.00 93.88 182 ARG A N 1
ATOM 1354 C CA . ARG A 1 182 ? -11.098 -0.127 0.215 1.00 93.88 182 ARG A CA 1
ATOM 1355 C C . ARG A 1 182 ? -11.447 -1.593 0.486 1.00 93.88 182 ARG A C 1
ATOM 1357 O O . ARG A 1 182 ? -11.463 -1.997 1.647 1.00 93.88 182 ARG A O 1
ATOM 1364 N N . GLN A 1 183 ? -11.656 -2.405 -0.551 1.00 93.81 183 GLN A N 1
ATOM 1365 C CA . GLN A 1 183 ? -11.862 -3.851 -0.422 1.00 93.81 183 GLN A CA 1
ATOM 1366 C C . GLN A 1 183 ? -10.615 -4.578 0.091 1.00 93.81 183 GLN A C 1
ATOM 1368 O O . GLN A 1 183 ? -10.734 -5.413 0.989 1.00 93.81 183 GLN A O 1
ATOM 1373 N N . VAL A 1 184 ? -9.421 -4.238 -0.413 1.00 94.31 184 VAL A N 1
ATOM 1374 C CA . VAL A 1 184 ? -8.157 -4.781 0.117 1.00 94.31 184 VAL A CA 1
ATOM 1375 C C . VAL A 1 184 ? -8.039 -4.478 1.609 1.00 94.31 184 VAL A C 1
ATOM 1377 O O . VAL A 1 184 ? -7.788 -5.382 2.403 1.00 94.31 184 VAL A O 1
ATOM 1380 N N . VAL A 1 185 ? -8.288 -3.229 2.010 1.00 93.75 185 VAL A N 1
ATOM 1381 C CA . VAL A 1 185 ? -8.233 -2.827 3.422 1.00 93.75 185 VAL A CA 1
ATOM 1382 C C . VAL A 1 185 ? -9.268 -3.564 4.268 1.00 93.75 185 VAL A C 1
ATOM 1384 O O . VAL A 1 185 ? -8.942 -4.018 5.364 1.00 93.75 185 VAL A O 1
ATOM 1387 N N . ALA A 1 186 ? -10.493 -3.733 3.767 1.00 92.62 186 ALA A N 1
ATOM 1388 C CA . ALA A 1 186 ? -11.525 -4.497 4.459 1.00 92.62 186 ALA A CA 1
ATOM 1389 C C . ALA A 1 186 ? -11.107 -5.961 4.684 1.00 92.62 186 ALA A C 1
ATOM 1391 O O . ALA A 1 186 ? -11.359 -6.499 5.761 1.00 92.62 186 ALA A O 1
ATOM 1392 N N . GLY A 1 187 ? -10.432 -6.583 3.711 1.00 91.94 187 GLY A N 1
ATOM 1393 C CA . GLY A 1 187 ? -9.889 -7.937 3.836 1.00 91.94 187 GLY A CA 1
ATOM 1394 C C . GLY A 1 187 ? -8.780 -8.046 4.885 1.00 91.94 187 GLY A C 1
ATOM 1395 O O . GLY A 1 187 ? -8.823 -8.940 5.728 1.00 91.94 187 GLY A O 1
ATOM 1396 N N . GLU A 1 188 ? -7.825 -7.111 4.888 1.00 92.50 188 GLU A N 1
ATOM 1397 C CA . GLU A 1 188 ? -6.759 -7.064 5.903 1.00 92.50 188 GLU A CA 1
ATOM 1398 C C . GLU A 1 188 ? -7.333 -6.833 7.310 1.00 92.50 188 GLU A C 1
ATOM 1400 O O . GLU A 1 188 ? -6.901 -7.462 8.272 1.00 92.50 188 GLU A O 1
ATOM 1405 N N . LEU A 1 189 ? -8.350 -5.975 7.434 1.00 91.50 189 LEU A N 1
ATOM 1406 C CA . LEU A 1 189 ? -9.027 -5.719 8.702 1.00 91.50 189 LEU A CA 1
ATOM 1407 C C . LEU A 1 189 ? -9.837 -6.937 9.175 1.00 91.50 189 LEU A C 1
ATOM 1409 O O . LEU A 1 189 ? -9.818 -7.263 10.358 1.00 91.50 189 LEU A O 1
ATOM 1413 N N . ALA A 1 190 ? -10.525 -7.634 8.267 1.00 90.12 190 ALA A N 1
ATOM 1414 C CA . ALA A 1 190 ? -11.262 -8.854 8.590 1.00 90.12 190 ALA A CA 1
ATOM 1415 C C . ALA A 1 190 ? -10.335 -9.971 9.090 1.00 90.12 190 ALA A C 1
ATOM 1417 O O . ALA A 1 190 ? -10.694 -10.675 10.028 1.00 90.12 190 ALA A O 1
ATOM 1418 N N . ALA A 1 191 ? -9.131 -10.089 8.524 1.00 88.81 191 ALA A N 1
ATOM 1419 C CA . ALA A 1 191 ? -8.135 -11.070 8.950 1.00 88.81 191 ALA A CA 1
ATOM 1420 C C . ALA A 1 191 ? -7.596 -10.830 10.375 1.00 88.81 191 ALA A C 1
ATOM 1422 O O . ALA A 1 191 ? -7.079 -11.761 10.990 1.00 88.81 191 ALA A O 1
ATOM 1423 N N . LEU A 1 192 ? -7.714 -9.608 10.910 1.00 88.19 192 LEU A N 1
ATOM 1424 C CA . LEU A 1 192 ? -7.308 -9.292 12.283 1.00 88.19 192 LEU A CA 1
ATOM 1425 C C . LEU A 1 192 ? -8.335 -9.717 13.334 1.00 88.19 192 LEU A C 1
ATOM 1427 O O . LEU A 1 192 ? -7.976 -9.894 14.496 1.00 88.19 192 LEU A O 1
ATOM 1431 N N . PHE A 1 193 ? -9.607 -9.838 12.962 1.00 87.50 193 PHE A N 1
ATOM 1432 C CA . PHE A 1 193 ? -10.679 -10.051 13.923 1.00 87.50 193 PHE A CA 1
ATOM 1433 C C . PHE A 1 193 ? -11.024 -11.530 14.063 1.00 87.50 193 PHE A C 1
ATOM 1435 O O . PHE A 1 193 ? -11.570 -12.155 13.159 1.00 87.50 193 PHE A O 1
ATOM 1442 N N . THR A 1 194 ? -10.769 -12.081 15.247 1.00 80.19 194 THR A N 1
ATOM 1443 C CA . THR A 1 194 ? -11.196 -13.426 15.646 1.00 80.19 194 THR A CA 1
ATOM 1444 C C . THR A 1 194 ? -12.536 -13.359 16.388 1.00 80.19 194 THR A C 1
ATOM 1446 O O . THR A 1 194 ? -12.629 -13.642 17.579 1.00 80.19 194 THR A O 1
ATOM 1449 N N . GLY A 1 195 ? -13.586 -12.928 15.683 1.00 85.19 195 GLY A N 1
ATOM 1450 C CA . GLY A 1 195 ? -14.959 -12.828 16.197 1.00 85.19 195 GLY A CA 1
ATOM 1451 C C . GLY A 1 195 ? -15.544 -11.412 16.178 1.00 85.19 195 GLY A C 1
ATOM 1452 O O . GLY A 1 195 ? -14.922 -10.459 15.705 1.00 85.19 195 GLY A O 1
ATOM 1453 N N . ASP A 1 196 ? -16.761 -11.283 16.704 1.00 87.06 196 ASP A N 1
ATOM 1454 C CA . ASP A 1 196 ? -17.570 -10.065 16.545 1.00 87.06 196 ASP A CA 1
ATOM 1455 C C . ASP A 1 196 ? -17.279 -9.002 17.606 1.00 87.06 196 ASP A C 1
ATOM 1457 O O . ASP A 1 196 ? -17.553 -7.819 17.403 1.00 87.06 196 ASP A O 1
ATOM 1461 N N . GLN A 1 197 ? -16.697 -9.396 18.740 1.00 91.50 197 GLN A N 1
ATOM 1462 C CA . GLN A 1 197 ? -16.398 -8.478 19.831 1.00 91.50 197 GLN A CA 1
ATOM 1463 C C . GLN A 1 197 ? -15.126 -7.669 19.557 1.00 91.50 197 GLN A C 1
ATOM 1465 O O . GLN A 1 197 ? -14.059 -8.203 19.232 1.00 91.50 197 GLN A O 1
ATOM 1470 N N . LEU A 1 198 ? -15.213 -6.356 19.774 1.00 91.06 198 LEU A N 1
ATOM 1471 C CA . LEU A 1 198 ? -14.077 -5.453 19.640 1.00 91.06 198 LEU A CA 1
ATOM 1472 C C . LEU A 1 198 ? -13.278 -5.379 20.952 1.00 91.06 198 LEU A C 1
ATOM 1474 O O . LEU A 1 198 ? -13.433 -4.455 21.757 1.00 91.06 198 LEU A O 1
ATOM 1478 N N . THR A 1 199 ? -12.437 -6.393 21.165 1.00 92.25 199 THR A N 1
ATOM 1479 C CA . THR A 1 199 ? -11.501 -6.485 22.297 1.00 92.25 199 THR A CA 1
ATOM 1480 C C . THR A 1 199 ? -10.398 -5.428 22.212 1.00 92.25 199 THR A C 1
ATOM 1482 O O . THR A 1 199 ? -10.136 -4.868 21.148 1.00 92.25 199 THR A O 1
ATOM 1485 N N . ASP A 1 200 ? -9.704 -5.176 23.322 1.00 91.12 200 ASP A N 1
ATOM 1486 C CA . ASP A 1 200 ? -8.599 -4.210 23.347 1.00 91.12 200 ASP A CA 1
ATOM 1487 C C . ASP A 1 200 ? -7.437 -4.626 22.436 1.00 91.12 200 ASP A C 1
ATOM 1489 O O . ASP A 1 200 ? -6.930 -3.801 21.680 1.00 91.12 200 ASP A O 1
ATOM 1493 N N . ALA A 1 201 ? -7.120 -5.924 22.380 1.00 89.69 201 ALA A N 1
ATOM 1494 C CA . ALA A 1 201 ? -6.138 -6.453 21.435 1.00 89.69 201 ALA A CA 1
ATOM 1495 C C . ALA A 1 201 ? -6.544 -6.201 19.969 1.00 89.69 201 ALA A C 1
ATOM 1497 O O . ALA A 1 201 ? -5.718 -5.773 19.162 1.00 89.69 201 ALA A O 1
ATOM 1498 N N . ASN A 1 202 ? -7.824 -6.399 19.629 1.00 91.00 202 ASN A N 1
ATOM 1499 C CA . ASN A 1 202 ? -8.342 -6.139 18.283 1.00 91.00 202 ASN A CA 1
ATOM 1500 C C . ASN A 1 202 ? -8.275 -4.645 17.926 1.00 91.00 202 ASN A C 1
ATOM 1502 O O . ASN A 1 202 ? -7.991 -4.298 16.780 1.00 91.00 202 ASN A O 1
ATOM 1506 N N . ARG A 1 203 ? -8.502 -3.750 18.896 1.00 93.62 203 ARG A N 1
ATOM 1507 C CA . ARG A 1 203 ? -8.384 -2.294 18.701 1.00 93.62 203 ARG A CA 1
ATOM 1508 C C . ARG A 1 203 ? -6.954 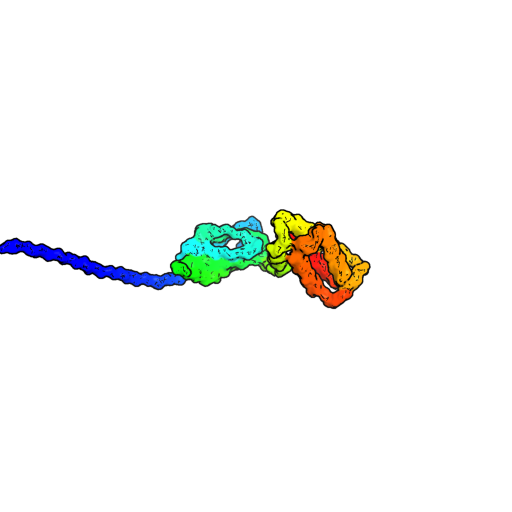-1.869 18.440 1.00 93.62 203 ARG A C 1
ATOM 1510 O O . ARG A 1 203 ? -6.725 -1.101 17.510 1.00 93.62 203 ARG A O 1
ATOM 1517 N N . ASP A 1 204 ? -6.014 -2.371 19.232 1.00 92.12 204 ASP A N 1
ATOM 1518 C CA . ASP A 1 204 ? -4.598 -2.041 19.086 1.00 92.12 204 ASP A CA 1
ATOM 1519 C C . ASP A 1 204 ? -4.053 -2.563 17.751 1.00 92.12 204 ASP A C 1
ATOM 1521 O O . ASP A 1 204 ? -3.366 -1.834 17.029 1.00 92.12 204 ASP A O 1
ATOM 1525 N N . ALA A 1 205 ? -4.436 -3.784 17.363 1.00 91.00 205 ALA A N 1
ATOM 1526 C CA . ALA A 1 205 ? -4.083 -4.362 16.070 1.00 91.00 205 ALA A CA 1
ATOM 1527 C C . ALA A 1 205 ? -4.677 -3.564 14.895 1.00 91.00 205 ALA A C 1
ATOM 1529 O O . ALA A 1 205 ? -3.957 -3.224 13.953 1.00 91.00 205 ALA A O 1
ATOM 1530 N N . ALA A 1 206 ? -5.964 -3.207 14.959 1.00 93.94 206 ALA A N 1
ATOM 1531 C CA . ALA A 1 206 ? -6.613 -2.388 13.936 1.00 93.94 206 ALA A CA 1
ATOM 1532 C C . ALA A 1 206 ? -5.975 -0.992 13.841 1.00 93.94 206 ALA A C 1
ATOM 1534 O O . ALA A 1 206 ? -5.667 -0.522 12.747 1.00 93.94 206 ALA A O 1
ATOM 1535 N N . ALA A 1 207 ? -5.693 -0.350 14.977 1.00 94.06 207 ALA A N 1
ATOM 1536 C CA . ALA A 1 207 ? -5.006 0.935 15.038 1.00 94.06 207 ALA A CA 1
ATOM 1537 C C . ALA A 1 207 ? -3.616 0.878 14.385 1.00 94.06 207 ALA A C 1
ATOM 1539 O O . ALA A 1 207 ? -3.261 1.772 13.612 1.00 94.06 207 ALA A O 1
ATOM 1540 N N . ALA A 1 208 ? -2.837 -0.171 14.664 1.00 92.69 208 ALA A N 1
ATOM 1541 C CA . ALA A 1 208 ? -1.534 -0.386 14.043 1.00 92.69 208 ALA A CA 1
ATOM 1542 C C . ALA A 1 208 ? -1.653 -0.605 12.526 1.00 92.69 208 ALA A C 1
ATOM 1544 O O . ALA A 1 208 ? -0.875 -0.028 11.759 1.00 92.69 208 ALA A O 1
ATOM 1545 N N . LEU A 1 209 ? -2.654 -1.373 12.080 1.00 93.62 209 LEU A N 1
ATOM 1546 C CA . LEU A 1 209 ? -2.936 -1.567 10.660 1.00 93.62 209 LEU A CA 1
ATOM 1547 C C . LEU A 1 209 ? -3.291 -0.242 9.973 1.00 93.62 209 LEU A C 1
ATOM 1549 O O . LEU A 1 209 ? -2.712 0.056 8.933 1.00 93.62 209 LEU A O 1
ATOM 1553 N N . PHE A 1 210 ? -4.162 0.589 10.551 1.00 95.88 210 PHE A N 1
ATOM 1554 C CA . PHE A 1 210 ? -4.521 1.880 9.952 1.00 95.88 210 PHE A CA 1
ATOM 1555 C C . PHE A 1 210 ? -3.333 2.834 9.840 1.00 95.88 210 PHE A C 1
ATOM 1557 O O . PHE A 1 210 ? -3.179 3.491 8.813 1.00 95.88 210 PHE A O 1
ATOM 1564 N N . VAL A 1 211 ? -2.443 2.869 10.837 1.00 93.44 211 VAL A N 1
ATOM 1565 C CA . VAL A 1 211 ? -1.193 3.641 10.732 1.00 93.44 211 VAL A CA 1
ATOM 1566 C C . VAL A 1 211 ? -0.340 3.128 9.575 1.00 93.44 211 VAL A C 1
ATOM 1568 O O . VAL A 1 211 ? 0.125 3.922 8.760 1.00 93.44 211 VAL A O 1
ATOM 1571 N N . LYS A 1 212 ? -0.173 1.805 9.462 1.00 92.31 212 LYS A N 1
ATOM 1572 C CA . LYS A 1 212 ? 0.586 1.186 8.370 1.00 92.31 212 LYS A CA 1
ATOM 1573 C C . LYS A 1 212 ? -0.020 1.509 7.000 1.00 92.31 212 LYS A C 1
ATOM 1575 O O . LYS A 1 212 ? 0.722 1.834 6.078 1.00 92.31 212 LYS A O 1
ATOM 1580 N N . LEU A 1 213 ? -1.343 1.434 6.864 1.00 93.25 213 LEU A N 1
ATOM 1581 C CA . LEU A 1 213 ? -2.067 1.748 5.629 1.00 93.25 213 LEU A CA 1
ATOM 1582 C C . LEU A 1 213 ? -1.932 3.224 5.246 1.00 93.25 213 LEU A C 1
ATOM 1584 O O . LEU A 1 213 ? -1.651 3.514 4.087 1.00 93.25 213 LEU A O 1
ATOM 1588 N N . ALA A 1 214 ? -2.056 4.139 6.211 1.00 92.31 214 ALA A N 1
ATOM 1589 C CA . ALA A 1 214 ? -1.839 5.564 5.981 1.00 92.31 214 ALA A CA 1
ATOM 1590 C C . ALA A 1 214 ? -0.425 5.837 5.451 1.00 92.31 214 ALA A C 1
ATOM 1592 O O . ALA A 1 214 ? -0.277 6.479 4.419 1.00 92.31 214 ALA A O 1
ATOM 1593 N N . THR A 1 215 ? 0.608 5.276 6.089 1.00 90.31 215 THR A N 1
ATOM 1594 C CA . THR A 1 215 ? 1.999 5.428 5.631 1.00 90.31 215 THR A CA 1
ATOM 1595 C C . THR A 1 215 ? 2.226 4.848 4.235 1.00 90.31 215 THR A C 1
ATOM 1597 O O . THR A 1 215 ? 3.003 5.398 3.461 1.00 90.31 215 THR A O 1
ATOM 1600 N N . ILE A 1 216 ? 1.560 3.741 3.893 1.00 90.25 216 ILE A N 1
ATOM 1601 C CA . ILE A 1 216 ? 1.640 3.169 2.546 1.00 90.25 216 ILE A CA 1
ATOM 1602 C C . ILE A 1 216 ? 1.036 4.127 1.514 1.00 90.25 216 ILE A C 1
ATOM 1604 O O . ILE A 1 216 ? 1.680 4.368 0.498 1.00 90.25 216 ILE A O 1
ATOM 1608 N N . LEU A 1 217 ? -0.165 4.652 1.771 1.00 91.94 217 LEU A N 1
ATOM 1609 C CA . LEU A 1 217 ? -0.876 5.556 0.861 1.00 91.94 217 LEU A CA 1
ATOM 1610 C C . LEU A 1 217 ? -0.178 6.919 0.721 1.00 91.94 217 LEU A C 1
ATOM 1612 O O . LEU A 1 217 ? -0.135 7.464 -0.371 1.00 91.94 217 LEU A O 1
ATOM 1616 N N . GLU A 1 218 ? 0.423 7.442 1.793 1.00 89.38 218 GLU A N 1
ATOM 1617 C CA . GLU A 1 218 ? 1.233 8.675 1.769 1.00 89.38 218 GLU A CA 1
ATOM 1618 C C . GLU A 1 218 ? 2.493 8.549 0.898 1.00 89.38 218 GLU A C 1
ATOM 1620 O O . GLU A 1 218 ? 3.019 9.554 0.426 1.00 89.38 218 GLU A O 1
ATOM 1625 N N . GLY A 1 219 ? 2.998 7.325 0.720 1.00 83.62 219 GLY A N 1
ATOM 1626 C CA . GLY A 1 219 ? 4.162 7.018 -0.111 1.00 83.62 219 GLY A CA 1
ATOM 1627 C C . GLY A 1 219 ? 3.817 6.541 -1.525 1.00 83.62 219 GLY A C 1
ATOM 1628 O O . GLY A 1 219 ? 4.666 5.880 -2.139 1.00 83.62 219 GLY A O 1
ATOM 1629 N N . MET A 1 220 ? 2.583 6.773 -1.987 1.00 81.88 220 MET A N 1
ATOM 1630 C CA . MET A 1 220 ? 2.135 6.505 -3.360 1.00 81.88 220 MET A CA 1
ATOM 1631 C C . MET A 1 220 ? 2.232 7.735 -4.253 1.00 81.88 220 MET A C 1
ATOM 1633 O O . MET A 1 220 ? 2.089 8.865 -3.738 1.00 81.88 220 MET A O 1
#